Protein AF-A0A173SEM3-F1 (afdb_monomer)

Radius of gyration: 19.11 Å; Cα contacts (8 Å, |Δi|>4): 896; chains: 1; bounding box: 55×46×52 Å

Secondary structure (DSSP, 8-state):
---EEEEEE-TTS-EEEEEEE---SSS--GGGEETTEE-SEEEEESSPEEEETTEEEE-TTSPBPBS--HHHHHHHHHHT-TTEEE-BHHHHHHHHHHHHHHT-------BTTEETTEEEEE--BSTTSS-B-TT-S-GGGBTTSSTTS-B-SSSSSEEE-BSEEEETTEEEE-STTGGGTS--STT-TT-EE-EETTEEEEEEEETTTTEEEEEES-----EEEEEGGG-EE-HHHHHHHHHHHHHTTSS-TTTTT---EEEEESSSSEEEEEES--TT-SSS--TT-EEEEE-TT----TTEE--EEEEE---SS--PPPPEE--------

Foldseek 3Di:
DDWAFFWDAFPVRDTATWTKDAADPVDGQLQQDAPPFGFRIKIWGLWQFADDPLATGNDFQHQHDALAFLVSQQVSQPNRDPQKGFAALSNLLVLCVLLVVLVLFAFAQQALQAGLVDRVWGAPHDPSPSAHTILRTQLSQFSNSHSSGRGNLAASFWAFHAFWKQQLQFTWGQGRNNRSHDDRDPPDPRIDFDDDPNFTWGWDDDVVVQAIETDTHDDQHFKHKDQLLRYHYPPSCCVRCVVVCCSSLVAPPPSNPGQAMEIDHNNDSMFTWIARHYNHHNRHHGSSYIHRDDDSRRRRDPRYGGIMMGTHTDDPDDDDDDTDRDDDDDDDD

InterPro domains:
  IPR005532 Sulfatase-modifying factor enzyme-like domain [PF03781] (60-162)
  IPR016187 C-type lectin fold [SSF56436] (53-309)
  IPR042095 Sulfatase-modifying factor enzyme superfamily [G3DSA:3.90.1580.10] (11-310)

pLDDT: mean 91.92, std 14.03, range [33.19, 98.88]

Nearest PDB structures (foldseek):
  5vf4-assembly3_C  TM=8.940E-01  e=2.268E-31  Thermus aquaticus Y51MC23
  5vf4-assembly4_D  TM=9.000E-01  e=5.208E-31  Thermus aquaticus Y51MC23
  1yu3-assembly1_A  TM=4.787E-01  e=2.387E-03  Bordetella phage BIP-1
  5egw-assembly1_A  TM=1.888E-01  e=7.212E+00  Ambrosia artemisiifolia

Mean predicted aligned error: 5.42 Å

Sequence (333 aa):
MKHENVIVGDRYGNENYMVKFTPNKENPEPMFKIGDKIAKAVYISKYLNADKNGVPCSLPGCDPMRCISFENAEKKCREKGEGWHLLTNAEWMYLYNESVKNGTIPHGNTNYGYYEKNTNESGINVNGSGATLTGTGPATWYHDHTLDGVADLCGNVWEMVTGLRLQNGEIQYIENNDAAVCDAGEDSLKWETITADGKKICFSVNNEKNKITIRKGTKHTGWNGIAYKDLKIKKSVMAAAGEKLREIGIIPDDYKNEDAYIWIDTELTEAIPCRGSCFTLASFGGVASLRLNYTRTSSNSNVVGFRSAYVELETGNGKTVKAAEADGKEMTE

Structure (mmCIF, N/CA/C/O backbone):
data_AF-A0A173SEM3-F1
#
_entry.id   AF-A0A173SEM3-F1
#
loop_
_atom_site.group_PDB
_atom_site.id
_atom_site.type_symbol
_atom_site.label_atom_id
_atom_site.label_alt_id
_atom_site.label_comp_id
_atom_site.label_asym_id
_atom_site.label_entity_id
_atom_site.label_seq_id
_atom_site.pdbx_PDB_ins_code
_atom_site.Cartn_x
_atom_site.Cartn_y
_atom_site.Cartn_z
_atom_site.occupancy
_atom_site.B_iso_or_equiv
_atom_site.auth_seq_id
_atom_site.auth_comp_id
_atom_site.auth_asym_id
_atom_site.auth_atom_id
_atom_site.pdbx_PDB_model_num
ATOM 1 N N . MET A 1 1 ? 11.832 -15.966 0.840 1.00 50.41 1 MET A N 1
ATOM 2 C CA . MET A 1 1 ? 11.278 -16.968 -0.112 1.00 50.41 1 MET A CA 1
ATOM 3 C C . MET A 1 1 ? 12.001 -16.780 -1.449 1.00 50.41 1 MET A C 1
ATOM 5 O O . MET A 1 1 ? 12.688 -15.777 -1.569 1.00 50.41 1 MET A O 1
ATOM 9 N N . LYS A 1 2 ? 11.931 -17.694 -2.429 1.00 62.06 2 LYS A N 1
ATOM 10 C CA . LYS A 1 2 ? 12.440 -17.387 -3.784 1.00 62.06 2 LYS A CA 1
ATOM 11 C C . LYS A 1 2 ? 11.334 -16.632 -4.518 1.00 62.06 2 LYS A C 1
ATOM 13 O O . LYS A 1 2 ? 10.330 -17.244 -4.868 1.00 62.06 2 LYS A O 1
ATOM 18 N N . HIS A 1 3 ? 11.477 -15.321 -4.658 1.00 81.25 3 HIS A N 1
ATOM 19 C CA . HIS A 1 3 ? 10.726 -14.572 -5.659 1.00 81.25 3 HIS A CA 1
ATOM 20 C C . HIS A 1 3 ? 11.533 -14.539 -6.962 1.00 81.25 3 HIS A C 1
ATOM 22 O O . HIS A 1 3 ? 12.731 -14.831 -6.970 1.00 81.25 3 HIS A O 1
ATOM 28 N N . GLU A 1 4 ? 10.853 -14.296 -8.077 1.00 93.25 4 GLU A N 1
ATOM 29 C CA . GLU A 1 4 ? 11.449 -14.312 -9.416 1.00 93.25 4 GLU A CA 1
ATOM 30 C C . GLU A 1 4 ? 11.103 -13.006 -10.135 1.00 93.25 4 GLU A C 1
ATOM 32 O O . GLU A 1 4 ? 9.926 -12.649 -10.236 1.00 93.25 4 GLU A O 1
ATOM 37 N N . ASN A 1 5 ? 12.106 -12.307 -10.671 1.00 97.06 5 ASN A N 1
ATOM 38 C CA . ASN A 1 5 ? 11.864 -11.195 -11.589 1.00 97.06 5 ASN A CA 1
ATOM 39 C C . ASN A 1 5 ? 11.389 -11.742 -12.935 1.00 97.06 5 ASN A C 1
ATOM 41 O O . ASN A 1 5 ? 12.064 -12.565 -13.551 1.00 97.06 5 ASN A O 1
ATOM 45 N N . VAL A 1 6 ? 10.253 -11.253 -13.419 1.00 98.00 6 VAL A N 1
ATOM 46 C CA . VAL A 1 6 ? 9.667 -11.668 -14.697 1.00 98.00 6 VAL A CA 1
ATOM 47 C C . VAL A 1 6 ? 9.119 -10.465 -15.453 1.00 98.00 6 VAL A C 1
ATOM 49 O O . VAL A 1 6 ? 8.792 -9.437 -14.857 1.00 98.00 6 VAL A O 1
ATOM 52 N N . ILE A 1 7 ? 8.976 -10.608 -16.771 1.00 98.06 7 ILE A N 1
ATOM 53 C CA . ILE A 1 7 ? 8.280 -9.625 -17.600 1.00 98.06 7 ILE A CA 1
ATOM 54 C C . ILE A 1 7 ? 6.902 -10.177 -17.962 1.00 98.06 7 ILE A C 1
ATOM 56 O O . ILE A 1 7 ? 6.776 -11.262 -18.535 1.00 98.06 7 ILE A O 1
ATOM 60 N N . VAL A 1 8 ? 5.857 -9.420 -17.624 1.00 97.81 8 VAL A N 1
ATOM 61 C CA . VAL A 1 8 ? 4.465 -9.761 -17.946 1.00 97.81 8 VAL A CA 1
ATOM 62 C C . VAL A 1 8 ? 3.906 -8.729 -18.923 1.00 97.81 8 VAL A C 1
ATOM 64 O O . VAL A 1 8 ? 3.894 -7.530 -18.639 1.00 97.81 8 VAL A O 1
ATOM 67 N N . GLY A 1 9 ? 3.449 -9.196 -20.085 1.00 97.44 9 GLY A N 1
ATOM 68 C CA . GLY A 1 9 ? 2.760 -8.361 -21.067 1.00 97.44 9 GLY A CA 1
ATOM 69 C C . GLY A 1 9 ? 1.320 -8.070 -20.644 1.00 97.44 9 GLY A C 1
ATOM 70 O O . GLY A 1 9 ? 0.610 -8.974 -20.203 1.00 97.44 9 GLY A O 1
ATOM 71 N N . ASP A 1 10 ? 0.879 -6.823 -20.789 1.00 97.56 10 ASP A N 1
ATOM 72 C CA . ASP A 1 10 ? -0.540 -6.474 -20.682 1.00 97.56 10 ASP A CA 1
ATOM 73 C C . ASP A 1 10 ? -1.285 -6.676 -22.018 1.00 97.56 10 ASP A C 1
ATOM 75 O O . ASP A 1 10 ? -0.693 -6.979 -23.057 1.00 97.56 10 ASP A O 1
ATOM 79 N N . ARG A 1 11 ? -2.611 -6.493 -22.017 1.00 97.38 11 ARG A N 1
ATOM 80 C CA . ARG A 1 11 ? -3.453 -6.633 -23.221 1.00 97.38 11 ARG A CA 1
ATOM 81 C C . ARG A 1 11 ? -3.101 -5.660 -24.352 1.00 97.38 11 ARG A C 1
ATOM 83 O O . ARG A 1 11 ? -3.576 -5.850 -25.470 1.00 97.38 11 ARG A O 1
ATOM 90 N N . TYR A 1 12 ? -2.377 -4.584 -24.046 1.00 96.69 12 TYR A N 1
ATOM 91 C CA . TYR A 1 12 ? -1.949 -3.562 -24.998 1.00 96.69 12 TYR A CA 1
ATOM 92 C C . TYR A 1 12 ? -0.553 -3.869 -25.560 1.00 96.69 12 TYR A C 1
ATOM 94 O O . TYR A 1 12 ? -0.070 -3.138 -26.421 1.00 96.69 12 TYR A O 1
ATOM 102 N N . GLY A 1 13 ? 0.083 -4.953 -25.101 1.00 96.00 13 GLY A N 1
ATOM 103 C CA . GLY A 1 13 ? 1.431 -5.345 -25.490 1.00 96.00 13 GLY A CA 1
ATOM 104 C C . GLY A 1 13 ? 2.530 -4.590 -24.743 1.00 96.00 13 GLY A C 1
ATOM 105 O O . GLY A 1 13 ? 3.685 -4.660 -25.160 1.00 96.00 13 GLY A O 1
ATOM 106 N N . ASN A 1 14 ? 2.218 -3.866 -23.659 1.00 97.94 14 ASN A N 1
ATOM 107 C CA . ASN A 1 14 ? 3.257 -3.249 -22.841 1.00 97.94 14 ASN A CA 1
ATOM 108 C C . ASN A 1 14 ? 3.862 -4.263 -21.873 1.00 97.94 14 ASN A C 1
ATOM 110 O O . ASN A 1 14 ? 3.159 -5.009 -21.190 1.00 97.94 14 ASN A O 1
ATOM 114 N N . GLU A 1 15 ? 5.181 -4.222 -21.767 1.00 97.75 15 GLU A N 1
ATOM 115 C CA . GLU A 1 15 ? 5.947 -4.975 -20.784 1.00 97.75 15 GLU A CA 1
ATOM 116 C C . GLU A 1 15 ? 5.842 -4.352 -19.392 1.00 97.75 15 GLU A C 1
ATOM 118 O O . GLU A 1 15 ? 5.848 -3.129 -19.228 1.00 97.75 15 GLU A O 1
ATOM 123 N N . ASN A 1 16 ? 5.786 -5.217 -18.383 1.00 98.62 16 ASN A N 1
ATOM 124 C CA . ASN A 1 16 ? 5.806 -4.843 -16.979 1.00 98.62 16 ASN A CA 1
ATOM 125 C C . ASN A 1 16 ? 6.839 -5.690 -16.246 1.00 98.62 16 ASN A C 1
ATOM 127 O O . ASN A 1 16 ? 6.764 -6.918 -16.288 1.00 98.62 16 ASN A O 1
ATOM 131 N N . TYR A 1 17 ? 7.760 -5.034 -15.546 1.00 98.75 17 TYR A N 1
ATOM 132 C CA . TYR A 1 17 ? 8.728 -5.690 -14.674 1.00 98.75 17 TYR A CA 1
ATOM 133 C C . TYR A 1 17 ? 8.047 -6.045 -13.352 1.00 98.75 17 TYR A C 1
ATOM 135 O O . TYR A 1 17 ? 7.662 -5.158 -12.584 1.00 98.75 17 TYR A O 1
ATOM 143 N N . MET A 1 18 ? 7.880 -7.336 -13.089 1.00 98.75 18 MET A N 1
ATOM 144 C CA . MET A 1 18 ? 7.132 -7.849 -11.944 1.00 98.75 18 MET A CA 1
ATOM 145 C C . MET A 1 18 ? 8.017 -8.745 -11.082 1.00 98.75 18 MET A C 1
ATOM 147 O O . MET A 1 18 ? 8.898 -9.435 -11.592 1.00 98.75 18 MET A O 1
ATOM 151 N N . VAL A 1 19 ? 7.726 -8.779 -9.787 1.00 98.69 19 VAL A N 1
ATOM 152 C CA . VAL A 1 19 ? 8.252 -9.770 -8.849 1.00 98.69 19 VAL A CA 1
ATOM 153 C C . VAL A 1 19 ? 7.164 -10.814 -8.626 1.00 98.69 19 VAL A C 1
ATOM 155 O O . VAL A 1 19 ? 6.058 -10.487 -8.191 1.00 98.69 19 VAL A O 1
ATOM 158 N N . LYS A 1 20 ? 7.453 -12.065 -8.979 1.00 98.25 20 LYS A N 1
ATOM 159 C CA . LYS A 1 20 ? 6.537 -13.200 -8.852 1.00 98.25 20 LYS A CA 1
ATOM 160 C C . LYS A 1 20 ? 6.731 -13.889 -7.507 1.00 98.25 20 LYS A C 1
ATOM 162 O O . LYS A 1 20 ? 7.834 -14.316 -7.172 1.00 98.25 20 LYS A O 1
ATOM 167 N N . PHE A 1 21 ? 5.627 -14.085 -6.801 1.00 97.56 21 PHE A N 1
ATOM 168 C CA . PHE A 1 21 ? 5.540 -14.806 -5.541 1.00 97.56 21 PHE A CA 1
ATOM 169 C C . PHE A 1 21 ? 4.685 -16.061 -5.722 1.00 97.56 21 PHE A C 1
ATOM 171 O O . PHE A 1 21 ? 3.638 -16.026 -6.372 1.00 97.56 21 PHE A O 1
ATOM 178 N N . THR A 1 22 ? 5.118 -17.177 -5.136 1.00 95.06 22 THR A N 1
ATOM 179 C CA . THR A 1 22 ? 4.400 -18.460 -5.179 1.00 95.06 22 THR A CA 1
ATOM 180 C C . THR A 1 22 ? 3.984 -18.892 -3.774 1.00 95.06 22 THR A C 1
ATOM 182 O O . THR A 1 22 ? 4.810 -18.798 -2.860 1.00 95.06 22 THR A O 1
ATOM 185 N N . PRO A 1 23 ? 2.760 -19.411 -3.580 1.00 93.56 23 PRO A N 1
ATOM 186 C CA . PRO A 1 23 ? 2.266 -19.780 -2.260 1.00 93.56 23 PRO A CA 1
ATOM 187 C C . PRO A 1 23 ? 3.026 -20.972 -1.671 1.00 93.56 23 PRO A C 1
ATOM 189 O O . PRO A 1 23 ? 3.412 -21.910 -2.375 1.00 93.56 23 PRO A O 1
ATOM 192 N N . ASN A 1 24 ? 3.136 -20.996 -0.342 1.00 89.25 24 ASN A N 1
ATOM 193 C CA . ASN A 1 24 ? 3.340 -22.252 0.372 1.00 89.25 24 ASN A CA 1
ATOM 194 C C . ASN A 1 24 ? 2.037 -23.070 0.303 1.00 89.25 24 ASN A C 1
ATOM 196 O O . ASN A 1 24 ? 0.978 -22.579 0.689 1.00 89.25 24 ASN A O 1
ATOM 200 N N . LYS A 1 25 ? 2.116 -24.314 -0.186 1.00 82.69 25 LYS A N 1
ATOM 201 C CA . LYS A 1 25 ? 0.948 -25.188 -0.380 1.00 82.69 25 LYS A CA 1
ATOM 202 C C . LYS A 1 25 ? 0.257 -25.604 0.922 1.00 82.69 25 LYS A C 1
ATOM 204 O O . LYS A 1 25 ? -0.932 -25.892 0.886 1.00 82.69 25 LYS A O 1
ATOM 209 N N . GLU A 1 26 ? 0.978 -25.666 2.039 1.00 88.12 26 GLU A N 1
ATOM 210 C CA . GLU A 1 26 ? 0.426 -26.135 3.320 1.00 88.12 26 GLU A CA 1
ATOM 211 C C . GLU A 1 26 ? -0.241 -25.010 4.112 1.00 88.12 26 GLU A C 1
ATOM 213 O O . GLU A 1 26 ? -1.272 -25.219 4.745 1.00 88.12 26 GLU A O 1
ATOM 218 N N . ASN A 1 27 ? 0.339 -23.811 4.063 1.00 90.50 27 ASN A N 1
ATOM 219 C CA . ASN A 1 27 ? -0.178 -22.637 4.755 1.00 90.50 27 ASN A CA 1
ATOM 220 C C . ASN A 1 27 ? 0.001 -21.389 3.876 1.00 90.50 27 ASN A C 1
ATOM 222 O O . ASN A 1 27 ? 1.007 -20.687 4.009 1.00 90.50 27 ASN A O 1
ATOM 226 N N . PRO A 1 28 ? -0.922 -21.139 2.932 1.00 92.94 28 PRO A N 1
ATOM 227 C CA . PRO A 1 28 ? -0.833 -19.979 2.059 1.00 92.94 28 PRO A CA 1
ATOM 228 C C . PRO A 1 28 ? -1.093 -18.688 2.844 1.00 92.94 28 PRO A C 1
ATOM 230 O O . PRO A 1 28 ? -2.038 -18.600 3.633 1.00 92.94 28 PRO A O 1
ATOM 233 N N . GLU A 1 29 ? -0.270 -17.673 2.591 1.00 95.62 29 GLU A N 1
ATOM 234 C CA . GLU A 1 29 ? -0.457 -16.321 3.129 1.00 95.62 29 GLU A CA 1
ATOM 235 C C . GLU A 1 29 ? -1.732 -15.666 2.559 1.00 95.62 29 GLU A C 1
ATOM 237 O O . GLU A 1 29 ? -2.153 -16.023 1.452 1.00 95.62 29 GLU A O 1
ATOM 242 N N . PRO A 1 30 ? -2.346 -14.688 3.258 1.00 96.44 30 PRO A N 1
ATOM 243 C CA . PRO A 1 30 ? -3.592 -14.048 2.825 1.00 96.44 30 PRO A CA 1
ATOM 244 C C . PRO A 1 30 ? -3.573 -13.502 1.392 1.00 96.44 30 PRO A C 1
ATOM 246 O O . PRO A 1 30 ? -4.570 -13.645 0.692 1.00 96.44 30 PRO A O 1
ATOM 249 N N . MET A 1 31 ? -2.440 -12.967 0.913 1.00 97.06 31 MET A N 1
ATOM 250 C CA . MET A 1 31 ? -2.309 -12.475 -0.469 1.00 97.06 31 MET A CA 1
ATOM 251 C C . MET A 1 31 ? -2.587 -13.550 -1.540 1.00 97.06 31 MET A C 1
ATOM 253 O O . MET A 1 31 ? -2.922 -13.226 -2.673 1.00 97.06 31 MET A O 1
ATOM 257 N N . PHE A 1 32 ? -2.446 -14.837 -1.212 1.00 97.56 32 PHE A N 1
ATOM 258 C CA . PHE A 1 32 ? -2.692 -15.928 -2.158 1.00 97.56 32 PHE A CA 1
ATOM 259 C C . PHE A 1 32 ? -4.116 -16.479 -2.083 1.00 97.56 32 PHE A C 1
ATOM 261 O O . PHE A 1 32 ? -4.480 -17.298 -2.922 1.00 97.56 32 PHE A O 1
ATOM 268 N N . LYS A 1 33 ? -4.918 -16.084 -1.092 1.00 96.69 33 LYS A N 1
ATOM 269 C CA . LYS A 1 33 ? -6.289 -16.574 -0.903 1.00 96.69 33 LYS A CA 1
ATOM 270 C C . LYS A 1 33 ? -7.265 -15.637 -1.611 1.00 96.69 33 LYS A C 1
ATOM 272 O O . LYS A 1 33 ? -7.287 -14.445 -1.317 1.00 96.69 33 LYS A O 1
ATOM 277 N N . ILE A 1 34 ? -8.044 -16.174 -2.547 1.00 95.50 34 ILE A N 1
ATOM 278 C CA . ILE A 1 34 ? -9.023 -15.432 -3.350 1.00 95.50 34 ILE A CA 1
ATOM 279 C C . ILE A 1 34 ? -10.331 -16.223 -3.376 1.00 95.50 34 ILE A C 1
ATOM 281 O O . ILE A 1 34 ? -10.466 -17.216 -4.097 1.00 95.50 34 ILE A O 1
ATOM 285 N N . GLY A 1 35 ? -11.298 -15.783 -2.579 1.00 90.94 35 GLY A N 1
ATOM 286 C CA . GLY A 1 35 ? -12.492 -16.533 -2.227 1.00 90.94 35 GLY A CA 1
ATOM 287 C C . GLY A 1 35 ? -12.100 -17.912 -1.705 1.00 90.94 35 GLY A C 1
ATOM 288 O O . GLY A 1 35 ? -11.236 -18.050 -0.842 1.00 90.94 35 GLY A O 1
ATOM 289 N N . ASP A 1 36 ? -12.669 -18.947 -2.316 1.00 90.50 36 ASP A N 1
ATOM 290 C CA . ASP A 1 36 ? -12.382 -20.344 -1.973 1.00 90.50 36 ASP A CA 1
ATOM 291 C C . ASP A 1 36 ? -11.158 -20.924 -2.712 1.00 90.50 36 ASP A C 1
ATOM 293 O O . ASP A 1 36 ? -10.918 -22.132 -2.676 1.00 90.50 36 ASP A O 1
ATOM 297 N N . LYS A 1 37 ? -10.398 -20.096 -3.442 1.00 92.31 37 LYS A N 1
ATOM 298 C CA . LYS A 1 37 ? -9.263 -20.529 -4.271 1.00 92.31 37 LYS A CA 1
ATOM 299 C C . LYS A 1 37 ? -7.935 -20.034 -3.716 1.00 92.31 37 LYS A C 1
ATOM 301 O O . LYS A 1 37 ? -7.850 -18.973 -3.103 1.00 92.31 37 LYS A O 1
ATOM 306 N N . ILE A 1 38 ? -6.877 -20.780 -4.025 1.00 94.62 38 ILE A N 1
ATOM 307 C CA . ILE A 1 38 ? -5.495 -20.335 -3.848 1.00 94.62 38 ILE A CA 1
ATOM 308 C C . ILE A 1 38 ? -4.936 -19.939 -5.214 1.00 94.62 38 ILE A C 1
ATOM 310 O O . ILE A 1 38 ? -5.000 -20.714 -6.169 1.00 94.62 38 ILE A O 1
ATOM 314 N N . ALA A 1 39 ? -4.406 -18.724 -5.317 1.00 95.2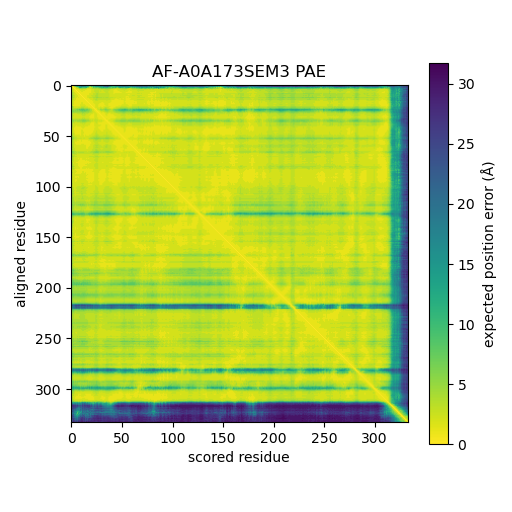5 39 ALA A N 1
ATOM 315 C CA . ALA A 1 39 ? -3.686 -18.260 -6.490 1.00 95.25 39 ALA A CA 1
ATOM 316 C C . ALA A 1 39 ? -2.438 -19.117 -6.714 1.00 95.25 39 ALA A C 1
ATOM 318 O O . ALA A 1 39 ? -1.687 -19.392 -5.780 1.00 95.25 39 ALA A O 1
ATOM 319 N N . LYS A 1 40 ? -2.170 -19.492 -7.964 1.00 95.19 40 LYS A N 1
ATOM 320 C CA . LYS A 1 40 ? -0.946 -20.207 -8.338 1.00 95.19 40 LYS A CA 1
ATOM 321 C C . LYS A 1 40 ? 0.288 -19.328 -8.139 1.00 95.19 40 LYS A C 1
ATOM 323 O O . LYS A 1 40 ? 1.335 -19.817 -7.715 1.00 95.19 40 LYS A O 1
ATOM 328 N N . ALA A 1 41 ? 0.156 -18.045 -8.456 1.00 96.62 41 ALA A N 1
ATOM 329 C CA . ALA A 1 41 ? 1.161 -17.030 -8.208 1.00 96.62 41 ALA A CA 1
ATOM 330 C C . ALA A 1 41 ? 0.512 -15.642 -8.165 1.00 96.62 41 ALA A C 1
ATOM 332 O O . ALA A 1 41 ? -0.518 -15.398 -8.798 1.00 96.62 41 ALA A O 1
ATOM 333 N N . VAL A 1 42 ? 1.154 -14.732 -7.443 1.00 98.25 42 VAL A N 1
ATOM 334 C CA . VAL A 1 42 ? 0.839 -13.302 -7.448 1.00 98.25 42 VAL A CA 1
ATOM 335 C C . VAL A 1 42 ? 2.081 -12.557 -7.908 1.00 98.25 42 VAL A C 1
ATOM 337 O O . VAL A 1 42 ? 3.201 -12.898 -7.536 1.00 98.25 42 VAL A O 1
ATOM 340 N N . TYR A 1 43 ? 1.878 -11.553 -8.743 1.00 98.75 43 TYR A N 1
ATOM 341 C CA . TYR A 1 43 ? 2.922 -10.790 -9.399 1.00 98.75 43 TYR A CA 1
ATOM 342 C C . TYR A 1 43 ? 2.737 -9.338 -8.994 1.00 98.75 43 TYR A C 1
ATOM 344 O O . TYR A 1 43 ? 1.729 -8.726 -9.339 1.00 98.75 43 TYR A O 1
ATOM 352 N N . ILE A 1 44 ? 3.703 -8.771 -8.285 1.00 98.88 44 ILE A N 1
ATOM 353 C CA . ILE A 1 44 ? 3.646 -7.375 -7.850 1.00 98.88 44 ILE A CA 1
ATOM 354 C C . ILE A 1 44 ? 4.575 -6.556 -8.737 1.00 98.88 44 ILE A C 1
ATOM 356 O O . ILE A 1 44 ? 5.701 -6.974 -9.005 1.00 98.88 44 ILE A O 1
ATOM 360 N N . SER A 1 45 ? 4.114 -5.394 -9.208 1.00 98.88 45 SER A N 1
ATOM 361 C CA . SER A 1 45 ? 4.980 -4.459 -9.931 1.00 98.88 45 SER A CA 1
ATOM 362 C C . SER A 1 45 ? 6.239 -4.179 -9.118 1.00 98.88 45 SER A C 1
ATOM 364 O O . SER A 1 45 ? 6.170 -3.678 -7.991 1.00 98.88 45 SER A O 1
ATOM 366 N N . LYS A 1 46 ? 7.393 -4.496 -9.708 1.00 98.81 46 LYS A N 1
ATOM 367 C CA . LYS A 1 46 ? 8.696 -4.281 -9.080 1.00 98.81 46 LYS A CA 1
ATOM 368 C C . LYS A 1 46 ? 8.927 -2.809 -8.755 1.00 98.81 46 LYS A C 1
ATOM 370 O O . LYS A 1 46 ? 9.485 -2.483 -7.714 1.00 98.81 46 LYS A O 1
ATOM 375 N N . TYR A 1 47 ? 8.454 -1.937 -9.635 1.00 98.88 47 TYR A N 1
ATOM 376 C CA . TYR A 1 47 ? 8.598 -0.497 -9.551 1.00 98.88 47 TYR A CA 1
ATOM 377 C C . TYR A 1 47 ? 7.224 0.160 -9.396 1.00 98.88 47 TYR A C 1
ATOM 379 O O . TYR A 1 47 ? 6.212 -0.380 -9.857 1.00 98.88 47 TYR A O 1
ATOM 387 N N . LEU A 1 48 ? 7.183 1.358 -8.804 1.00 98.75 48 LEU A N 1
ATOM 388 C CA . LEU A 1 48 ? 6.024 2.245 -8.946 1.00 98.75 48 LEU A CA 1
ATOM 389 C C . LEU A 1 48 ? 5.660 2.356 -10.433 1.00 98.75 48 LEU A C 1
ATOM 391 O O . LEU A 1 48 ? 6.535 2.354 -11.301 1.00 98.75 48 LEU A O 1
ATOM 395 N N . ASN A 1 49 ? 4.369 2.385 -10.755 1.00 98.75 49 ASN A N 1
ATOM 396 C CA . ASN A 1 49 ? 3.980 2.410 -12.160 1.00 98.75 49 ASN A CA 1
ATOM 397 C C . ASN A 1 49 ? 4.223 3.795 -12.762 1.00 98.75 49 ASN A C 1
ATOM 399 O O . ASN A 1 49 ? 3.916 4.808 -12.144 1.00 98.75 49 ASN A O 1
ATOM 403 N N . ALA A 1 50 ? 4.756 3.820 -13.977 1.00 98.38 50 ALA A N 1
ATOM 404 C CA . ALA A 1 50 ? 4.921 5.007 -14.801 1.00 98.38 50 ALA A CA 1
ATOM 405 C C . ALA A 1 50 ? 3.854 5.037 -15.899 1.00 98.38 50 ALA A C 1
ATOM 407 O O . ALA A 1 50 ? 3.300 3.999 -16.272 1.00 98.38 50 ALA A O 1
ATOM 408 N N . ASP A 1 51 ? 3.571 6.225 -16.428 1.00 97.38 51 ASP A N 1
ATOM 409 C CA . ASP A 1 51 ? 2.634 6.364 -17.538 1.00 97.38 51 ASP A CA 1
ATOM 410 C C . ASP A 1 51 ? 3.302 5.995 -18.869 1.00 97.38 51 ASP A C 1
ATOM 412 O O . ASP A 1 51 ? 4.262 6.635 -19.300 1.00 97.38 51 ASP A O 1
ATOM 416 N N . LYS A 1 52 ? 2.772 4.973 -19.547 1.00 96.88 52 LYS A N 1
ATOM 417 C CA . LYS A 1 52 ? 3.144 4.609 -20.916 1.00 96.88 52 LYS A CA 1
ATOM 418 C C . LYS A 1 52 ? 1.919 4.768 -21.808 1.00 96.88 52 LYS A C 1
ATOM 420 O O . LYS A 1 52 ? 1.107 3.856 -21.941 1.00 96.88 52 LYS A O 1
ATOM 425 N N . ASN A 1 53 ? 1.781 5.948 -22.416 1.00 93.69 53 ASN A N 1
ATOM 426 C CA . ASN A 1 53 ? 0.661 6.310 -23.296 1.00 93.69 53 ASN A CA 1
ATOM 427 C C . ASN A 1 53 ? -0.725 6.123 -22.645 1.00 93.69 53 ASN A C 1
ATOM 429 O O . ASN A 1 53 ? -1.653 5.608 -23.268 1.00 93.69 53 ASN A O 1
ATOM 433 N N . GLY A 1 54 ? -0.874 6.518 -21.381 1.00 94.94 54 GLY A N 1
ATOM 434 C CA . GLY A 1 54 ? -2.110 6.372 -20.618 1.00 94.94 54 GLY A CA 1
ATOM 435 C C . GLY A 1 54 ? -2.258 5.034 -19.890 1.00 94.94 54 GLY A C 1
ATOM 436 O O . GLY A 1 54 ? -3.259 4.869 -19.183 1.00 94.94 54 GLY A O 1
ATOM 437 N N . VAL A 1 55 ? -1.319 4.093 -20.042 1.00 98.00 55 VAL A N 1
ATOM 438 C CA . VAL A 1 55 ? -1.341 2.774 -19.391 1.00 98.00 55 VAL A CA 1
ATOM 439 C C . VAL A 1 55 ? -0.284 2.715 -18.280 1.00 98.00 55 VAL A C 1
ATOM 441 O O . VAL A 1 55 ? 0.896 2.942 -18.559 1.00 98.00 55 VAL A O 1
ATOM 444 N N . PRO A 1 56 ? -0.658 2.377 -17.031 1.00 98.44 56 PRO A N 1
ATOM 445 C CA . PRO A 1 56 ? 0.299 2.277 -15.938 1.00 98.44 56 PRO A CA 1
ATOM 446 C C . PRO A 1 56 ? 1.173 1.034 -16.106 1.00 98.44 56 PRO A C 1
ATOM 448 O O . PRO A 1 56 ? 0.677 -0.095 -16.057 1.00 98.44 56 PRO A O 1
ATOM 451 N N . CYS A 1 57 ? 2.478 1.235 -16.280 1.00 98.75 57 CYS A N 1
ATOM 452 C CA . CYS A 1 57 ? 3.447 0.163 -16.495 1.00 98.75 57 CYS A CA 1
ATOM 453 C C . CYS A 1 57 ? 4.539 0.164 -15.423 1.00 98.75 57 CYS A C 1
ATOM 455 O O . CYS A 1 57 ? 5.063 1.216 -15.064 1.00 98.75 57 CYS A O 1
ATOM 457 N N . SER A 1 58 ? 4.912 -1.015 -14.925 1.00 98.75 58 SER A N 1
ATOM 458 C CA . SER A 1 58 ? 6.058 -1.165 -14.018 1.00 98.75 58 SER A CA 1
ATOM 459 C C . SER A 1 58 ? 7.349 -1.111 -14.824 1.00 98.75 58 SER A C 1
ATOM 461 O O . SER A 1 58 ? 7.695 -2.097 -15.474 1.00 98.75 58 SER A O 1
ATOM 463 N N . LEU A 1 59 ? 8.033 0.034 -14.818 1.00 98.56 59 LEU A N 1
ATOM 464 C CA . LEU A 1 59 ? 9.242 0.288 -15.605 1.00 98.56 59 LEU A CA 1
ATOM 465 C C . LEU A 1 59 ? 10.324 0.907 -14.709 1.00 98.56 59 LEU A C 1
ATOM 467 O O . LEU A 1 59 ? 9.985 1.760 -13.885 1.00 98.56 59 LEU A O 1
ATOM 471 N N . PRO A 1 60 ? 11.602 0.513 -14.851 1.00 98.06 60 PRO A N 1
ATOM 472 C CA . PRO A 1 60 ? 12.702 1.149 -14.133 1.00 98.06 60 PRO A CA 1
ATOM 473 C C . PRO A 1 60 ? 13.015 2.535 -14.707 1.00 98.06 60 PRO A C 1
ATOM 475 O O . PRO A 1 60 ? 12.826 2.787 -15.899 1.00 98.06 60 PRO A O 1
ATOM 478 N N . GLY A 1 61 ? 13.554 3.426 -13.876 1.00 98.19 61 GLY A N 1
ATOM 479 C CA . GLY A 1 61 ? 14.130 4.691 -14.331 1.00 98.19 61 GLY A CA 1
ATOM 480 C C . GLY A 1 61 ? 13.115 5.677 -14.917 1.00 98.19 61 GLY A C 1
ATOM 481 O O . GLY A 1 61 ? 13.494 6.524 -15.721 1.00 98.19 61 GLY A O 1
ATOM 482 N N . CYS A 1 62 ? 11.839 5.570 -14.547 1.00 98.06 62 CYS A N 1
ATOM 483 C CA . CYS A 1 62 ? 10.762 6.407 -15.074 1.00 98.06 62 CYS A CA 1
ATOM 484 C C . CYS A 1 62 ? 10.197 7.339 -13.991 1.00 98.06 62 CYS A C 1
ATOM 486 O O . CYS A 1 62 ? 10.364 7.086 -12.802 1.00 98.06 62 CYS A O 1
ATOM 488 N N . ASP A 1 63 ? 9.524 8.424 -14.383 1.00 97.75 63 ASP A N 1
ATOM 489 C CA . ASP A 1 63 ? 8.760 9.249 -13.435 1.00 97.75 63 ASP A CA 1
ATOM 490 C C . ASP A 1 63 ? 7.549 8.440 -12.925 1.00 97.75 63 ASP A C 1
ATOM 492 O O . ASP A 1 63 ? 6.783 7.932 -13.756 1.00 97.75 63 ASP A O 1
ATOM 496 N N . PRO A 1 64 ? 7.355 8.272 -11.601 1.00 97.94 64 PRO A N 1
ATOM 497 C CA . PRO A 1 64 ? 6.168 7.606 -11.083 1.00 97.94 64 PRO A CA 1
ATOM 498 C C . PRO A 1 64 ? 4.890 8.349 -11.492 1.00 97.94 64 PRO A C 1
ATOM 500 O O . PRO A 1 64 ? 4.767 9.571 -11.352 1.00 97.94 64 PRO A O 1
ATOM 503 N N . MET A 1 65 ? 3.896 7.585 -11.943 1.00 97.50 65 MET A N 1
ATOM 504 C CA . MET A 1 65 ? 2.569 8.087 -12.272 1.00 97.50 65 MET A CA 1
ATOM 505 C C . MET A 1 65 ? 1.875 8.579 -10.998 1.00 97.50 65 MET A C 1
ATOM 507 O O . MET A 1 65 ? 1.696 7.842 -10.026 1.00 97.50 65 MET A O 1
ATOM 511 N N . ARG A 1 66 ? 1.487 9.853 -11.014 1.00 95.00 66 ARG A N 1
ATOM 512 C CA . ARG A 1 66 ? 0.901 10.597 -9.892 1.00 95.00 66 ARG A CA 1
ATOM 513 C C . ARG A 1 66 ? -0.273 11.435 -10.385 1.00 95.00 66 ARG A C 1
ATOM 515 O O . ARG A 1 66 ? -0.579 11.426 -11.576 1.00 95.00 66 ARG A O 1
ATOM 522 N N . CYS A 1 67 ? -0.901 12.191 -9.486 1.00 93.69 67 CYS A N 1
ATOM 523 C CA . CYS A 1 67 ? -2.006 13.092 -9.825 1.00 93.69 67 CYS A CA 1
ATOM 524 C C . CYS A 1 67 ? -3.182 12.361 -10.504 1.00 93.69 67 CYS A C 1
ATOM 526 O O . CYS A 1 67 ? -3.722 12.790 -11.524 1.00 93.69 67 CYS A O 1
ATOM 528 N N . ILE A 1 68 ? -3.560 11.220 -9.933 1.00 95.69 68 ILE A N 1
ATOM 529 C CA . ILE A 1 68 ? -4.632 10.353 -10.414 1.00 95.69 68 ILE A CA 1
ATOM 530 C C . ILE A 1 68 ? -5.529 9.957 -9.242 1.00 95.69 68 ILE A C 1
ATOM 532 O O . ILE A 1 68 ? -5.049 9.775 -8.126 1.00 95.69 68 ILE A O 1
ATOM 536 N N . SER A 1 69 ? -6.837 9.862 -9.487 1.00 96.94 69 SER A N 1
ATOM 537 C CA . SER A 1 69 ? -7.784 9.378 -8.482 1.00 96.94 69 SER A CA 1
ATOM 538 C C . SER A 1 69 ? -7.660 7.872 -8.275 1.00 96.94 69 SER A C 1
ATOM 540 O O . SER A 1 69 ? -7.268 7.147 -9.190 1.00 96.94 69 SER A O 1
ATOM 542 N N . PHE A 1 70 ? -8.067 7.392 -7.100 1.00 97.38 70 PHE A N 1
ATOM 543 C CA . PHE A 1 70 ? -8.130 5.960 -6.807 1.00 97.38 70 PHE A CA 1
ATOM 544 C C . PHE A 1 70 ? -8.961 5.209 -7.850 1.00 97.38 70 PHE A C 1
ATOM 546 O O . PHE A 1 70 ? -8.512 4.204 -8.388 1.00 97.38 70 PHE A O 1
ATOM 553 N N . GLU A 1 71 ? -10.139 5.740 -8.189 1.00 95.50 71 GLU A N 1
ATOM 554 C CA . GLU A 1 71 ? -11.034 5.141 -9.186 1.00 95.50 71 GLU A CA 1
ATOM 555 C C . GLU A 1 71 ? -10.357 4.994 -10.555 1.00 95.50 71 GLU A C 1
ATOM 557 O O . GLU A 1 71 ? -10.423 3.939 -11.183 1.00 95.50 71 GLU A O 1
ATOM 562 N N . ASN A 1 72 ? -9.648 6.033 -11.007 1.00 97.12 72 ASN A N 1
ATOM 563 C CA . ASN A 1 72 ? -8.952 5.989 -12.288 1.00 97.12 72 ASN A CA 1
ATOM 564 C C . ASN A 1 72 ? -7.732 5.064 -12.246 1.00 97.12 72 ASN A C 1
ATOM 566 O O . ASN A 1 72 ? -7.467 4.388 -13.238 1.00 97.12 72 ASN A O 1
ATOM 570 N N . ALA A 1 73 ? -6.997 5.018 -11.132 1.00 97.94 73 ALA A N 1
ATOM 571 C CA . ALA A 1 73 ? -5.881 4.093 -10.956 1.00 97.94 73 ALA A CA 1
ATOM 572 C C . ALA A 1 73 ? -6.366 2.637 -10.981 1.00 97.94 73 ALA A C 1
ATOM 574 O O . ALA A 1 73 ? -5.849 1.834 -11.755 1.00 97.94 73 ALA A O 1
ATOM 575 N N . GLU A 1 74 ? -7.411 2.311 -10.214 1.00 97.75 74 GLU A N 1
ATOM 576 C CA . GLU A 1 74 ? -8.016 0.978 -10.192 1.00 97.75 74 GLU A CA 1
ATOM 577 C C . GLU A 1 74 ? -8.531 0.574 -11.578 1.00 97.75 74 GLU A C 1
ATOM 579 O O . GLU A 1 74 ? -8.180 -0.497 -12.081 1.00 97.75 74 GLU A O 1
ATOM 584 N N . LYS A 1 75 ? -9.299 1.454 -12.233 1.00 97.31 75 LYS A N 1
ATOM 585 C CA . LYS A 1 75 ? -9.820 1.230 -13.586 1.00 97.31 75 LYS A CA 1
ATOM 586 C C . LYS A 1 75 ? -8.697 0.959 -14.580 1.00 97.31 75 LYS A C 1
ATOM 588 O O . LYS A 1 75 ? -8.752 -0.042 -15.288 1.00 97.31 75 LYS A O 1
ATOM 593 N N . LYS A 1 76 ? -7.659 1.800 -14.604 1.00 98.25 76 LYS A N 1
ATOM 594 C CA . LYS A 1 76 ? -6.513 1.634 -15.508 1.00 98.25 76 LYS A CA 1
ATOM 595 C C . LYS A 1 76 ? -5.745 0.341 -15.248 1.00 98.25 76 LYS A C 1
ATOM 597 O O . LYS A 1 76 ? -5.325 -0.300 -16.204 1.00 98.25 76 LYS A O 1
ATOM 602 N N . CYS A 1 77 ? -5.572 -0.062 -13.988 1.00 98.56 77 CYS A N 1
ATOM 603 C CA . CYS A 1 77 ? -4.947 -1.342 -13.660 1.00 98.56 77 CYS A CA 1
ATOM 604 C C . CYS A 1 77 ? -5.778 -2.519 -14.182 1.00 98.56 77 CYS A C 1
ATOM 606 O O . CYS A 1 77 ? -5.229 -3.381 -14.860 1.00 98.56 77 CYS A O 1
ATOM 608 N N . ARG A 1 78 ? -7.095 -2.536 -13.938 1.00 98.19 78 ARG A N 1
ATOM 609 C CA . ARG A 1 78 ? -7.992 -3.598 -14.437 1.00 98.19 78 ARG A CA 1
ATOM 610 C C . ARG A 1 78 ? -8.082 -3.621 -15.961 1.00 98.19 78 ARG A C 1
ATOM 612 O O . ARG A 1 78 ? -8.184 -4.681 -16.573 1.00 98.19 78 ARG A O 1
ATOM 619 N N . GLU A 1 79 ? -8.001 -2.456 -16.596 1.00 97.81 79 GLU A N 1
ATOM 620 C CA . GLU A 1 79 ? -7.989 -2.336 -18.051 1.00 97.81 79 GLU A CA 1
ATOM 621 C C . GLU A 1 79 ? -6.784 -3.026 -18.692 1.00 97.81 79 GLU A C 1
ATOM 623 O O . GLU A 1 79 ? -6.899 -3.371 -19.858 1.00 97.81 79 GLU A O 1
ATOM 628 N N . LYS A 1 80 ? -5.693 -3.325 -17.969 1.00 98.12 80 LYS A N 1
ATOM 629 C CA . LYS A 1 80 ? -4.534 -4.084 -18.485 1.00 98.12 80 LYS A CA 1
ATOM 630 C C . LYS A 1 80 ? -4.861 -5.535 -18.853 1.00 98.12 80 LYS A C 1
ATOM 632 O O . LYS A 1 80 ? -4.131 -6.127 -19.645 1.00 98.12 80 LYS A O 1
ATOM 637 N N . GLY A 1 81 ? -5.958 -6.096 -18.349 1.00 97.19 81 GLY A N 1
ATOM 638 C CA . GLY A 1 81 ? -6.433 -7.439 -18.688 1.00 97.19 81 GLY A CA 1
ATOM 639 C C . GLY A 1 81 ? -6.960 -8.203 -17.478 1.00 97.19 81 GLY A C 1
ATOM 640 O O . GLY A 1 81 ? -6.804 -7.772 -16.339 1.00 97.19 81 GLY A O 1
ATOM 641 N N . GLU A 1 82 ? -7.575 -9.360 -17.726 1.00 95.94 82 GLU A N 1
ATOM 642 C CA . GLU A 1 82 ? -8.013 -10.261 -16.654 1.00 95.94 82 GLU A CA 1
ATOM 643 C C . GLU A 1 82 ? -6.837 -10.609 -15.729 1.00 95.94 82 GLU A C 1
ATOM 645 O O . GLU A 1 82 ? -5.723 -10.820 -16.201 1.00 95.94 82 GLU A O 1
ATOM 650 N N . GLY A 1 83 ? -7.077 -10.614 -14.417 1.00 96.75 83 GLY A N 1
ATOM 651 C CA . GLY A 1 83 ? -6.054 -10.837 -13.392 1.00 96.75 83 GLY A CA 1
ATOM 652 C C . GLY A 1 83 ? -5.280 -9.582 -12.975 1.00 96.75 83 GLY A C 1
ATOM 653 O O . GLY A 1 83 ? -4.754 -9.566 -11.864 1.00 96.75 83 GLY A O 1
ATOM 654 N N . TRP A 1 84 ? -5.236 -8.518 -13.787 1.00 98.62 84 TRP A N 1
ATOM 655 C CA . TRP A 1 84 ? -4.593 -7.256 -13.408 1.00 98.62 84 TRP A CA 1
ATOM 656 C C . TRP A 1 84 ? -5.467 -6.422 -12.469 1.00 98.62 84 TRP A C 1
ATOM 658 O O . TRP A 1 84 ? -6.676 -6.291 -12.663 1.00 98.62 84 TRP A O 1
ATOM 668 N N . HIS A 1 85 ? -4.841 -5.821 -11.462 1.00 98.81 85 HIS A N 1
ATOM 669 C CA . HIS A 1 85 ? -5.515 -5.030 -10.436 1.00 98.81 85 HIS A CA 1
ATOM 670 C C . HIS A 1 85 ? -4.568 -3.990 -9.826 1.00 98.81 85 HIS A C 1
ATOM 672 O O . HIS A 1 85 ? -3.356 -4.004 -10.049 1.00 98.81 85 HIS A O 1
ATOM 678 N N . LEU A 1 86 ? -5.135 -3.021 -9.110 1.00 98.81 86 LEU A N 1
ATOM 679 C CA . LEU A 1 86 ? -4.370 -2.144 -8.223 1.00 98.81 86 LEU A CA 1
ATOM 680 C C . LEU A 1 86 ? -3.822 -2.990 -7.069 1.00 98.81 86 LEU A C 1
ATOM 682 O O . LEU A 1 86 ? -4.572 -3.827 -6.575 1.00 98.81 86 LEU A O 1
ATOM 686 N N . LEU A 1 87 ? -2.576 -2.758 -6.633 1.00 98.88 87 LEU A N 1
ATOM 687 C CA . LEU A 1 87 ? -1.986 -3.472 -5.493 1.00 98.88 87 LEU A CA 1
ATOM 688 C C . LEU A 1 87 ? -2.977 -3.536 -4.325 1.00 98.88 87 LEU A C 1
ATOM 690 O O . LEU A 1 87 ? -3.555 -2.517 -3.929 1.00 98.88 87 LEU A O 1
ATOM 694 N N . THR A 1 88 ? -3.189 -4.721 -3.770 1.00 98.88 88 THR A N 1
ATOM 695 C CA . THR A 1 88 ? -4.101 -4.861 -2.638 1.00 98.88 88 THR A CA 1
ATOM 696 C C . THR A 1 88 ? -3.395 -4.589 -1.315 1.00 98.88 88 THR A C 1
ATOM 698 O O . THR A 1 88 ? -2.173 -4.665 -1.174 1.00 98.88 88 THR A O 1
ATOM 701 N N . ASN A 1 89 ? -4.182 -4.287 -0.290 1.00 98.81 89 ASN A N 1
ATOM 702 C CA . ASN A 1 89 ? -3.685 -4.150 1.066 1.00 98.81 89 ASN A CA 1
ATOM 703 C C . ASN A 1 89 ? -3.087 -5.469 1.585 1.00 98.81 89 ASN A C 1
ATOM 705 O O . ASN A 1 89 ? -2.096 -5.430 2.306 1.00 98.81 89 ASN A O 1
ATOM 709 N N . ALA A 1 90 ? -3.641 -6.625 1.203 1.00 98.62 90 ALA A N 1
ATOM 710 C CA . ALA A 1 90 ? -3.092 -7.927 1.583 1.00 98.62 90 ALA A CA 1
ATOM 711 C C . ALA A 1 90 ? -1.704 -8.167 0.967 1.00 98.62 90 ALA A C 1
ATOM 713 O O . ALA A 1 90 ? -0.802 -8.655 1.646 1.00 98.62 90 ALA A O 1
ATOM 714 N N . GLU A 1 91 ? -1.507 -7.767 -0.290 1.00 98.81 91 GLU A N 1
ATOM 715 C CA . GLU A 1 91 ? -0.215 -7.841 -0.982 1.00 98.81 91 GLU A CA 1
ATOM 716 C C . GLU A 1 91 ? 0.813 -6.881 -0.382 1.00 98.81 91 GLU A C 1
ATOM 718 O O . GLU A 1 91 ? 1.956 -7.273 -0.145 1.00 98.81 91 GLU A O 1
ATOM 723 N N . TRP A 1 92 ? 0.406 -5.650 -0.051 1.00 98.81 92 TRP A N 1
ATOM 724 C CA . TRP A 1 92 ? 1.265 -4.727 0.694 1.00 98.81 92 TRP A CA 1
ATOM 725 C C . TRP A 1 92 ? 1.711 -5.329 2.025 1.00 98.81 92 TRP A C 1
ATOM 727 O O . TRP A 1 92 ? 2.894 -5.296 2.366 1.00 98.81 92 TRP A O 1
ATOM 737 N N . MET A 1 93 ? 0.761 -5.869 2.794 1.00 98.38 93 MET A N 1
ATOM 738 C CA . MET A 1 93 ? 1.055 -6.431 4.107 1.00 98.38 93 MET A CA 1
ATOM 739 C C . MET A 1 93 ? 1.971 -7.644 4.013 1.00 98.38 93 MET A C 1
ATOM 741 O O . MET A 1 93 ? 2.836 -7.791 4.870 1.00 98.38 93 MET A O 1
ATOM 745 N N . TYR A 1 94 ? 1.866 -8.458 2.961 1.00 98.06 94 TYR A N 1
ATOM 746 C CA . TYR A 1 94 ? 2.839 -9.518 2.720 1.00 98.06 94 TYR A CA 1
ATOM 747 C C . TYR A 1 94 ? 4.263 -8.957 2.547 1.00 98.06 94 TYR A C 1
ATOM 749 O O . TYR A 1 94 ? 5.169 -9.384 3.262 1.00 98.06 94 TYR A O 1
ATOM 757 N N . LEU A 1 95 ? 4.460 -7.958 1.675 1.00 98.44 95 LEU A N 1
ATOM 758 C CA . LEU A 1 95 ? 5.780 -7.350 1.437 1.00 98.44 95 LEU A CA 1
ATOM 759 C C . LEU A 1 95 ? 6.358 -6.707 2.704 1.00 98.44 95 LEU A C 1
ATOM 761 O O . LEU A 1 95 ? 7.535 -6.889 3.026 1.00 98.44 95 LEU A O 1
ATOM 765 N N . TYR A 1 96 ? 5.525 -5.976 3.447 1.00 97.81 96 TYR A N 1
ATOM 766 C CA . TYR A 1 96 ? 5.919 -5.369 4.716 1.00 97.81 96 TYR A CA 1
ATOM 767 C C . TYR A 1 96 ? 6.302 -6.432 5.754 1.00 97.81 96 TYR A C 1
ATOM 769 O O . TYR A 1 96 ? 7.370 -6.339 6.356 1.00 97.81 96 TYR A O 1
ATOM 777 N N . ASN A 1 97 ? 5.485 -7.471 5.929 1.00 97.00 97 ASN A N 1
ATOM 778 C CA . ASN A 1 97 ? 5.746 -8.527 6.906 1.00 97.00 97 ASN A CA 1
ATOM 779 C C . ASN A 1 97 ? 6.983 -9.362 6.541 1.00 97.00 97 ASN A C 1
ATOM 781 O O . ASN A 1 97 ? 7.734 -9.752 7.436 1.00 97.00 97 ASN A O 1
ATOM 785 N N . GLU A 1 98 ? 7.244 -9.603 5.250 1.00 96.38 98 GLU A N 1
ATOM 786 C CA . GLU A 1 98 ? 8.492 -10.236 4.798 1.00 96.38 98 GLU A CA 1
ATOM 787 C C . GLU A 1 98 ? 9.706 -9.360 5.151 1.00 96.38 98 GLU A C 1
ATOM 789 O O . GLU A 1 98 ? 10.686 -9.867 5.703 1.00 96.38 98 GLU A O 1
ATOM 794 N N . SER A 1 99 ? 9.597 -8.041 4.953 1.00 97.62 99 SER A N 1
ATOM 795 C CA . SER A 1 99 ? 10.636 -7.076 5.341 1.00 97.62 99 SER A CA 1
ATOM 796 C C . SER A 1 99 ? 10.909 -7.092 6.852 1.00 97.62 99 SER A C 1
ATOM 798 O O . SER A 1 99 ? 12.061 -7.150 7.283 1.00 97.62 99 SER A O 1
ATOM 800 N N . VAL A 1 100 ? 9.852 -7.078 7.677 1.00 96.44 100 VAL A N 1
ATOM 801 C CA . VAL A 1 100 ? 9.949 -7.163 9.148 1.00 96.44 100 VAL A CA 1
ATOM 802 C C . VAL A 1 100 ? 10.651 -8.458 9.557 1.00 96.44 100 VAL A C 1
ATOM 804 O O . VAL A 1 100 ? 11.621 -8.430 10.313 1.00 96.44 100 VAL A O 1
ATOM 807 N N . LYS A 1 101 ? 10.183 -9.598 9.037 1.00 95.94 101 LYS A N 1
ATOM 808 C CA . LYS A 1 101 ? 10.685 -10.932 9.389 1.00 95.94 101 LYS A CA 1
ATOM 809 C C . LYS A 1 101 ? 12.168 -11.106 9.064 1.00 95.94 101 LYS A C 1
ATOM 811 O O . LYS A 1 101 ? 12.878 -11.762 9.824 1.00 95.94 101 LYS A O 1
ATOM 816 N N . ASN A 1 102 ? 12.618 -10.543 7.947 1.00 96.12 102 ASN A N 1
ATOM 817 C CA . ASN A 1 102 ? 13.993 -10.682 7.475 1.00 96.12 102 ASN A CA 1
ATOM 818 C C . ASN A 1 102 ? 14.929 -9.578 7.999 1.00 96.12 102 ASN A C 1
ATOM 820 O O . ASN A 1 102 ? 16.131 -9.641 7.754 1.00 96.12 102 ASN A O 1
ATOM 824 N N . GLY A 1 103 ? 14.409 -8.580 8.725 1.00 96.88 103 GLY A N 1
ATOM 825 C CA . GLY A 1 103 ? 15.197 -7.436 9.193 1.00 96.88 103 GLY A CA 1
ATOM 826 C C . GLY A 1 103 ? 15.605 -6.477 8.070 1.00 96.88 103 GLY A C 1
ATOM 827 O O . GLY A 1 103 ? 16.590 -5.757 8.206 1.00 96.88 103 GLY A O 1
ATOM 828 N N . THR A 1 104 ? 14.846 -6.459 6.974 1.00 97.38 104 THR A N 1
ATOM 829 C CA . THR A 1 104 ? 15.105 -5.698 5.745 1.00 97.38 104 THR A CA 1
ATOM 830 C C . THR A 1 104 ? 14.065 -4.602 5.530 1.00 97.38 104 THR A C 1
ATOM 832 O O . THR A 1 104 ? 13.635 -4.360 4.408 1.00 97.38 104 THR A O 1
ATOM 835 N N . ILE A 1 105 ? 13.613 -3.936 6.601 1.00 96.62 105 ILE A N 1
ATOM 836 C CA . ILE A 1 105 ? 12.688 -2.797 6.486 1.00 96.62 105 ILE A CA 1
ATOM 837 C C . ILE A 1 105 ? 13.232 -1.806 5.444 1.00 96.62 105 ILE A C 1
ATOM 839 O O . ILE A 1 105 ? 14.341 -1.293 5.631 1.00 96.62 105 ILE A O 1
ATOM 843 N N . PRO A 1 106 ? 12.508 -1.551 4.337 1.00 96.88 106 PRO A N 1
ATOM 844 C CA . PRO A 1 106 ? 13.050 -0.745 3.259 1.00 96.88 106 PRO A CA 1
ATOM 845 C C . PRO A 1 106 ? 13.229 0.705 3.710 1.00 96.88 106 PRO A C 1
ATOM 847 O O . PRO A 1 106 ? 12.341 1.328 4.305 1.00 96.88 106 PRO A O 1
ATOM 850 N N . HIS A 1 107 ? 14.402 1.242 3.397 1.00 96.88 107 HIS A N 1
ATOM 851 C CA . HIS A 1 107 ? 14.638 2.677 3.340 1.00 96.88 107 HIS A CA 1
ATOM 852 C C . HIS A 1 107 ? 13.942 3.248 2.099 1.00 96.88 107 HIS A C 1
ATOM 854 O O . HIS A 1 107 ? 13.316 2.519 1.327 1.00 96.88 107 HIS A O 1
ATOM 860 N N . GLY A 1 108 ? 14.058 4.552 1.876 1.00 96.94 108 GLY A N 1
ATOM 861 C CA . GLY A 1 108 ? 13.666 5.102 0.589 1.00 96.94 108 GLY A CA 1
ATOM 862 C C . GLY A 1 108 ? 13.652 6.613 0.529 1.00 96.94 108 GLY A C 1
ATOM 863 O O . GLY A 1 108 ? 14.118 7.284 1.447 1.00 96.94 108 GLY A O 1
ATOM 864 N N . ASN A 1 109 ? 13.124 7.164 -0.560 1.00 97.50 109 ASN A N 1
ATOM 865 C CA . ASN A 1 109 ? 13.070 8.607 -0.759 1.00 97.50 109 ASN A CA 1
ATOM 866 C C . ASN A 1 109 ? 12.040 9.258 0.182 1.00 97.50 109 ASN A C 1
ATOM 868 O O . ASN A 1 109 ? 10.878 9.443 -0.176 1.00 97.50 109 ASN A O 1
ATOM 872 N N . THR A 1 110 ? 12.461 9.629 1.385 1.00 96.44 110 THR A N 1
ATOM 873 C CA . THR A 1 110 ? 11.629 10.331 2.376 1.00 96.44 110 THR A CA 1
ATOM 874 C C . THR A 1 110 ? 12.017 11.799 2.541 1.00 96.44 110 THR A C 1
ATOM 876 O O . THR A 1 110 ? 11.398 12.516 3.323 1.00 96.44 110 THR A O 1
ATOM 879 N N . ASN A 1 111 ? 13.022 12.269 1.798 1.00 95.75 111 ASN A N 1
ATOM 880 C CA . ASN A 1 111 ? 13.538 13.630 1.878 1.00 95.75 111 ASN A CA 1
ATOM 881 C C . ASN A 1 111 ? 14.037 14.131 0.510 1.00 95.75 111 ASN A C 1
ATOM 883 O O . ASN A 1 111 ? 15.237 14.180 0.257 1.00 95.75 111 ASN A O 1
ATOM 887 N N . TYR A 1 112 ? 13.114 14.505 -0.379 1.00 96.06 112 TYR A N 1
ATOM 888 C CA . TYR A 1 112 ? 13.387 15.197 -1.651 1.00 96.06 112 TYR A CA 1
ATOM 889 C C . TYR A 1 112 ? 14.496 14.573 -2.522 1.00 96.06 112 TYR A C 1
ATOM 891 O O . TYR A 1 112 ? 15.315 15.270 -3.122 1.00 96.06 112 TYR A O 1
ATOM 899 N N . GLY A 1 113 ? 14.509 13.248 -2.616 1.00 96.44 113 GLY A N 1
ATOM 900 C CA . GLY A 1 113 ? 15.474 12.460 -3.380 1.00 96.44 113 GLY A CA 1
ATOM 901 C C . GLY A 1 113 ? 16.414 11.623 -2.522 1.00 96.44 113 GLY A C 1
ATOM 902 O O . GLY A 1 113 ? 17.133 10.786 -3.064 1.00 96.44 113 GLY A O 1
ATOM 903 N N . TYR A 1 114 ? 16.378 11.818 -1.206 1.00 96.56 114 TYR A N 1
ATOM 904 C CA . TYR A 1 114 ? 17.258 11.178 -0.236 1.00 96.56 114 TYR A CA 1
ATOM 905 C C . TYR A 1 114 ? 16.466 10.392 0.801 1.00 96.56 114 TYR A C 1
ATOM 907 O O . TYR A 1 114 ? 15.291 10.675 1.056 1.00 96.56 114 TYR A O 1
ATOM 915 N N . TYR A 1 115 ? 17.138 9.452 1.459 1.00 96.31 115 TYR A N 1
ATOM 916 C CA . TYR A 1 115 ? 16.627 8.881 2.696 1.00 96.31 115 TYR A CA 1
ATOM 917 C C . TYR A 1 115 ? 16.943 9.802 3.878 1.00 96.31 115 TYR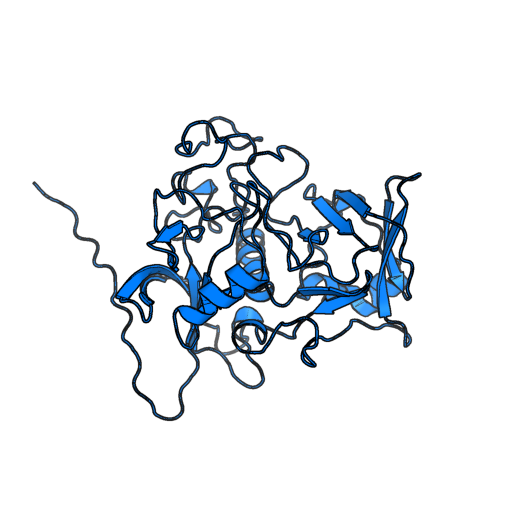 A C 1
ATOM 919 O O . TYR A 1 115 ? 18.090 10.192 4.088 1.00 96.31 115 TYR A O 1
ATOM 927 N N . GLU A 1 116 ? 15.926 10.157 4.666 1.00 94.38 116 GLU A N 1
ATOM 928 C CA . GLU A 1 116 ? 16.075 11.099 5.785 1.00 94.38 116 GLU A CA 1
ATOM 929 C C . GLU A 1 116 ? 17.116 10.642 6.821 1.00 94.38 116 GLU A C 1
ATOM 931 O O . GLU A 1 116 ? 17.932 11.450 7.264 1.00 94.38 116 GLU A O 1
ATOM 936 N N . LYS A 1 117 ? 17.148 9.347 7.162 1.00 93.00 117 LYS A N 1
ATOM 937 C CA . LYS A 1 117 ? 18.073 8.820 8.182 1.00 93.00 117 LYS A CA 1
ATOM 938 C C . LYS A 1 117 ? 19.487 8.565 7.657 1.00 93.00 117 LYS A C 1
ATOM 940 O O . LYS A 1 117 ? 20.396 8.350 8.456 1.00 93.00 117 LYS A O 1
ATOM 945 N N . ASN A 1 118 ? 19.683 8.575 6.338 1.00 94.44 118 ASN A N 1
ATOM 946 C CA . ASN A 1 118 ? 20.988 8.408 5.704 1.00 94.44 118 ASN A CA 1
ATOM 947 C C . ASN A 1 118 ? 21.016 9.103 4.337 1.00 94.44 118 ASN A C 1
ATOM 949 O O . ASN A 1 118 ? 20.694 8.504 3.312 1.00 94.44 118 ASN A O 1
ATOM 953 N N . THR A 1 119 ? 21.464 10.357 4.302 1.00 93.25 119 THR A N 1
ATOM 954 C CA . THR A 1 119 ? 21.488 11.168 3.073 1.00 93.25 119 THR A CA 1
ATOM 955 C C . THR A 1 119 ? 22.539 10.730 2.048 1.00 93.25 119 THR A C 1
ATOM 957 O O . THR A 1 119 ? 22.614 11.322 0.976 1.00 93.25 119 THR A O 1
ATOM 960 N N . ASN A 1 120 ? 23.356 9.715 2.347 1.00 96.75 120 ASN A N 1
ATOM 961 C CA . ASN A 1 120 ? 24.204 9.074 1.337 1.00 96.75 120 ASN A CA 1
ATOM 962 C C . ASN A 1 120 ? 23.398 8.136 0.424 1.00 96.75 120 ASN A C 1
ATOM 964 O O . ASN A 1 120 ? 23.869 7.778 -0.651 1.00 96.75 120 ASN A O 1
ATOM 968 N N . GLU A 1 121 ? 22.199 7.732 0.847 1.00 97.56 121 GLU A N 1
ATOM 969 C CA . GLU A 1 121 ? 21.262 6.990 0.013 1.00 97.56 121 GLU A CA 1
ATOM 970 C C . GLU A 1 121 ? 20.370 7.975 -0.743 1.00 97.56 121 GLU A C 1
ATOM 972 O O . GLU A 1 121 ? 19.624 8.756 -0.142 1.00 97.56 121 GLU A O 1
ATOM 977 N N . SER A 1 122 ? 20.442 7.927 -2.069 1.00 97.75 122 SER A N 1
ATOM 978 C CA . SER A 1 122 ? 19.656 8.773 -2.957 1.00 97.75 122 SER A CA 1
ATOM 979 C C . SER A 1 122 ? 19.238 8.026 -4.218 1.00 97.75 122 SER A C 1
ATOM 981 O O . SER A 1 122 ? 19.843 7.024 -4.600 1.00 97.75 122 SER A O 1
ATOM 983 N N . GLY A 1 123 ? 18.181 8.527 -4.853 1.00 97.88 123 GLY A N 1
ATOM 984 C CA . GLY A 1 123 ? 17.764 8.126 -6.194 1.00 97.88 123 GLY A CA 1
ATOM 985 C C . GLY A 1 123 ? 17.980 9.258 -7.198 1.00 97.88 123 GLY A C 1
ATOM 986 O O . GLY A 1 123 ? 18.284 10.398 -6.836 1.00 97.88 123 GLY A O 1
ATOM 987 N N . ILE A 1 124 ? 17.772 8.974 -8.482 1.00 98.12 124 ILE A N 1
ATOM 988 C CA . ILE A 1 124 ? 17.870 9.986 -9.540 1.00 98.12 124 ILE A CA 1
ATOM 989 C C . ILE A 1 124 ? 16.621 10.866 -9.490 1.00 98.12 124 ILE A C 1
ATOM 991 O O . ILE A 1 124 ? 15.509 10.381 -9.669 1.00 98.12 124 ILE A O 1
ATOM 995 N N . ASN A 1 125 ? 16.788 12.162 -9.238 1.00 96.00 125 ASN A N 1
ATOM 996 C CA . ASN A 1 125 ? 15.672 13.087 -9.063 1.00 96.00 125 ASN A CA 1
ATOM 997 C C . ASN A 1 125 ? 14.892 13.328 -10.372 1.00 96.00 125 ASN A C 1
ATOM 999 O O . ASN A 1 125 ? 15.478 13.505 -11.440 1.00 96.00 125 ASN A O 1
ATOM 1003 N N . VAL A 1 126 ? 13.565 13.415 -10.272 1.00 94.56 126 VAL A N 1
ATOM 1004 C CA . VAL A 1 126 ? 12.690 13.826 -11.375 1.00 94.56 126 VAL A CA 1
ATOM 1005 C C . VAL A 1 126 ? 12.643 15.350 -11.447 1.00 94.56 126 VAL A C 1
ATOM 1007 O O . VAL A 1 126 ? 11.817 15.978 -10.780 1.00 94.56 126 VAL A O 1
ATOM 1010 N N . ASN A 1 127 ? 13.504 15.947 -12.274 1.00 89.81 127 ASN A N 1
ATOM 1011 C CA . ASN A 1 127 ? 13.461 17.364 -12.674 1.00 89.81 127 ASN A CA 1
ATOM 1012 C C . ASN A 1 127 ? 13.275 18.376 -11.518 1.00 89.81 127 ASN A C 1
ATOM 1014 O O . ASN A 1 127 ? 12.563 19.367 -11.659 1.00 89.81 127 ASN A O 1
ATOM 1018 N N . GLY A 1 128 ? 13.880 18.130 -10.356 1.00 84.62 128 GLY A N 1
ATOM 1019 C CA . GLY A 1 128 ? 13.786 18.994 -9.175 1.00 84.62 128 GLY A CA 1
ATOM 1020 C C . GLY A 1 128 ? 12.489 18.861 -8.367 1.00 84.62 128 GLY A C 1
ATOM 1021 O O . GLY A 1 128 ? 12.292 19.619 -7.422 1.00 84.62 128 GLY A O 1
ATOM 1022 N N . SER A 1 129 ? 11.603 17.913 -8.691 1.00 90.31 129 SER A N 1
ATOM 1023 C CA . SER A 1 129 ? 10.304 17.747 -8.011 1.00 90.31 129 SER A CA 1
ATOM 1024 C C . SER A 1 129 ? 10.399 17.131 -6.610 1.00 90.31 129 SER A C 1
ATOM 1026 O O . SER A 1 129 ? 9.424 17.158 -5.863 1.00 90.31 129 SER A O 1
ATOM 1028 N N . GLY A 1 130 ? 11.552 16.552 -6.264 1.00 93.62 130 GLY A N 1
ATOM 1029 C CA . GLY A 1 130 ? 11.766 15.791 -5.028 1.00 93.62 130 GLY A CA 1
ATOM 1030 C C . GLY A 1 130 ? 11.451 14.298 -5.164 1.00 93.62 130 GLY A C 1
ATOM 1031 O O . GLY A 1 130 ? 12.032 13.495 -4.438 1.00 93.62 130 GLY A O 1
ATOM 1032 N N . ALA A 1 131 ? 10.609 13.908 -6.124 1.00 96.94 131 ALA A N 1
ATOM 1033 C CA . ALA A 1 131 ? 10.436 12.508 -6.502 1.00 96.94 131 ALA A CA 1
ATOM 1034 C C . ALA A 1 131 ? 11.710 11.956 -7.157 1.00 96.94 131 ALA A C 1
ATOM 1036 O O . ALA A 1 131 ? 12.522 12.706 -7.707 1.00 96.94 131 ALA A O 1
ATOM 1037 N N . THR A 1 132 ? 11.859 10.636 -7.130 1.00 98.31 132 THR A N 1
ATOM 1038 C CA . THR A 1 132 ? 12.951 9.918 -7.797 1.00 98.31 132 THR A CA 1
ATOM 1039 C C . THR A 1 132 ? 12.418 9.023 -8.896 1.00 98.31 132 THR A C 1
ATOM 1041 O O . THR A 1 132 ? 11.316 8.482 -8.784 1.00 98.31 132 THR A O 1
ATOM 1044 N N . LEU A 1 133 ? 13.216 8.852 -9.948 1.00 98.62 133 LEU A N 1
ATOM 1045 C CA . LEU A 1 133 ? 12.962 7.859 -10.974 1.00 98.62 133 LEU A CA 1
ATOM 1046 C C . LEU A 1 133 ? 12.861 6.481 -10.318 1.00 98.62 133 LEU A C 1
ATOM 1048 O O . LEU A 1 133 ? 13.645 6.137 -9.425 1.00 98.62 133 LEU A O 1
ATOM 1052 N N . THR A 1 134 ? 11.881 5.710 -10.755 1.00 98.69 134 THR A N 1
ATOM 1053 C CA . THR A 1 134 ? 11.499 4.442 -10.142 1.00 98.69 134 THR A CA 1
ATOM 1054 C C . THR A 1 134 ? 12.660 3.449 -10.066 1.00 98.69 134 THR A C 1
ATOM 1056 O O . THR A 1 134 ? 13.362 3.206 -11.050 1.00 98.69 134 THR A O 1
ATOM 1059 N N . GLY A 1 135 ? 12.892 2.878 -8.882 1.00 98.19 135 GLY A N 1
ATOM 1060 C CA . GLY A 1 135 ? 13.924 1.863 -8.657 1.00 98.19 135 GLY A CA 1
ATOM 1061 C C . GLY A 1 135 ? 15.375 2.340 -8.756 1.00 98.19 135 GLY A C 1
ATOM 1062 O O . GLY A 1 135 ? 16.275 1.505 -8.790 1.00 98.19 135 GLY A O 1
ATOM 1063 N N . THR A 1 136 ? 15.631 3.651 -8.814 1.00 98.50 136 THR A N 1
ATOM 1064 C CA . THR A 1 136 ? 17.002 4.188 -8.942 1.00 98.50 136 THR A CA 1
ATOM 1065 C C . THR A 1 136 ? 17.754 4.327 -7.619 1.00 98.50 136 THR A C 1
ATOM 1067 O O . THR A 1 136 ? 18.935 4.667 -7.629 1.00 98.50 136 THR A O 1
ATOM 1070 N N . GLY A 1 137 ? 17.085 4.075 -6.492 1.00 98.31 137 GLY A N 1
ATOM 1071 C CA . GLY A 1 137 ? 17.726 4.014 -5.184 1.00 98.31 137 GLY A CA 1
ATOM 1072 C C . GLY A 1 137 ? 18.603 2.771 -4.989 1.00 98.31 137 GLY A C 1
ATOM 1073 O O . GLY A 1 137 ? 18.536 1.823 -5.776 1.00 98.31 137 GLY A O 1
ATOM 1074 N N . PRO A 1 138 ? 19.419 2.747 -3.922 1.00 98.50 138 PRO A N 1
ATOM 1075 C CA . PRO A 1 138 ? 20.227 1.586 -3.552 1.00 98.50 138 PRO A CA 1
ATOM 1076 C C . PRO A 1 138 ? 19.365 0.374 -3.167 1.00 98.50 138 PRO A C 1
ATOM 1078 O O . PRO A 1 138 ? 18.168 0.492 -2.918 1.00 98.50 138 PRO A O 1
ATOM 1081 N N . ALA A 1 139 ? 19.992 -0.799 -3.039 1.00 98.38 139 ALA A N 1
ATOM 1082 C CA . ALA A 1 139 ? 19.304 -2.040 -2.672 1.00 98.38 139 ALA A CA 1
ATOM 1083 C C . ALA A 1 139 ? 18.528 -1.942 -1.343 1.00 98.38 139 ALA A C 1
ATOM 1085 O O . ALA A 1 139 ? 17.486 -2.567 -1.204 1.00 98.38 139 ALA A O 1
ATOM 1086 N N . THR A 1 140 ? 18.955 -1.099 -0.397 1.00 98.50 140 THR A N 1
ATOM 1087 C CA . THR A 1 140 ? 18.223 -0.820 0.855 1.00 98.50 140 THR A CA 1
ATOM 1088 C C . THR A 1 140 ? 16.830 -0.215 0.637 1.00 98.50 140 THR A C 1
ATOM 1090 O O . THR A 1 140 ? 16.021 -0.224 1.562 1.00 98.50 140 THR A O 1
ATOM 1093 N N . TRP A 1 141 ? 16.521 0.296 -0.562 1.00 98.50 141 TRP A N 1
ATOM 1094 C CA . TRP A 1 141 ? 15.201 0.824 -0.943 1.00 98.50 141 TRP A CA 1
ATOM 1095 C C . TRP A 1 141 ? 14.255 -0.256 -1.497 1.00 98.50 141 TRP A C 1
ATOM 1097 O O . TRP A 1 141 ? 13.129 0.037 -1.904 1.00 98.50 141 TRP A O 1
ATOM 1107 N N . TYR A 1 142 ? 14.707 -1.509 -1.516 1.00 98.62 142 TYR A N 1
ATOM 1108 C CA . TYR A 1 142 ? 13.957 -2.680 -1.950 1.00 98.62 142 TYR A CA 1
ATOM 1109 C C . TYR A 1 142 ? 13.532 -3.494 -0.721 1.00 98.62 142 TYR A C 1
ATOM 1111 O O . TYR A 1 142 ? 14.268 -3.564 0.260 1.00 98.62 142 TYR A O 1
ATOM 1119 N N . HIS A 1 143 ? 12.348 -4.112 -0.755 1.00 98.12 143 HIS A N 1
ATOM 1120 C CA . HIS A 1 143 ? 11.711 -4.729 0.427 1.00 98.12 143 HIS A CA 1
ATOM 1121 C C . HIS A 1 143 ? 12.542 -5.817 1.143 1.00 98.12 143 HIS A C 1
ATOM 1123 O O . HIS A 1 143 ? 12.373 -6.075 2.331 1.00 98.12 143 HIS A O 1
ATOM 1129 N N . ASP A 1 144 ? 13.453 -6.467 0.429 1.00 97.25 144 ASP A N 1
ATOM 1130 C CA . ASP A 1 144 ? 14.305 -7.550 0.921 1.00 97.25 144 ASP A CA 1
ATOM 1131 C C . ASP A 1 144 ? 15.790 -7.155 0.939 1.00 97.25 144 ASP A C 1
ATOM 1133 O O . ASP A 1 144 ? 16.660 -8.008 1.100 1.00 97.25 144 ASP A O 1
ATOM 1137 N N . HIS A 1 145 ? 16.081 -5.863 0.751 1.00 98.00 145 HIS A N 1
ATOM 1138 C CA . HIS A 1 145 ? 17.425 -5.304 0.600 1.00 98.00 145 HIS A CA 1
ATOM 1139 C C . HIS A 1 145 ? 18.246 -5.920 -0.550 1.00 98.00 145 HIS A C 1
ATOM 1141 O O . HIS A 1 145 ? 19.476 -5.839 -0.552 1.00 98.00 145 HIS A O 1
ATOM 1147 N N . THR A 1 146 ? 17.584 -6.494 -1.561 1.00 97.31 146 THR A N 1
ATOM 1148 C CA . THR A 1 146 ? 18.216 -6.951 -2.805 1.00 97.31 146 THR A CA 1
ATOM 1149 C C . THR A 1 146 ? 17.646 -6.197 -4.003 1.00 97.31 146 THR A C 1
ATOM 1151 O O . THR A 1 146 ? 16.483 -5.805 -4.014 1.00 97.31 146 THR A O 1
ATOM 1154 N N . LEU A 1 147 ? 18.439 -6.027 -5.066 1.00 96.50 147 LEU A N 1
ATOM 1155 C CA . LEU A 1 147 ? 17.938 -5.423 -6.309 1.00 96.50 147 LEU A CA 1
ATOM 1156 C C . LEU A 1 147 ? 16.896 -6.298 -7.023 1.00 96.50 147 LEU A C 1
ATOM 1158 O O . LEU A 1 147 ? 16.285 -5.840 -7.988 1.00 96.50 147 LEU A O 1
ATOM 1162 N N . ASP A 1 148 ? 16.678 -7.534 -6.568 1.00 96.19 148 ASP A N 1
ATOM 1163 C CA . ASP A 1 148 ? 15.626 -8.413 -7.069 1.00 96.19 148 ASP A CA 1
ATOM 1164 C C . ASP A 1 148 ? 14.272 -8.153 -6.407 1.00 96.19 148 ASP A C 1
ATOM 1166 O O . ASP A 1 148 ? 13.247 -8.529 -6.964 1.00 96.19 148 ASP A O 1
ATOM 1170 N N . GLY A 1 149 ? 14.243 -7.469 -5.265 1.00 98.06 149 GLY A N 1
ATOM 1171 C CA . GLY A 1 149 ? 13.008 -7.178 -4.561 1.00 98.06 149 GLY A CA 1
ATOM 1172 C C . GLY A 1 149 ? 12.103 -6.145 -5.232 1.00 98.06 149 GLY A C 1
ATOM 1173 O O . GLY A 1 149 ? 12.387 -5.570 -6.283 1.00 98.06 149 GLY A O 1
ATOM 1174 N N . VAL A 1 150 ? 10.989 -5.868 -4.562 1.00 98.75 150 VAL A N 1
ATOM 1175 C CA . VAL A 1 150 ? 10.078 -4.773 -4.891 1.00 98.75 150 VAL A CA 1
ATOM 1176 C C . VAL A 1 150 ? 10.655 -3.455 -4.359 1.00 98.75 150 VAL A C 1
ATOM 1178 O O . VAL A 1 150 ? 10.931 -3.343 -3.164 1.00 98.75 150 VAL A O 1
ATOM 1181 N N . ALA A 1 151 ? 10.836 -2.467 -5.234 1.00 98.69 151 ALA A N 1
ATOM 1182 C CA . ALA A 1 151 ? 11.431 -1.169 -4.922 1.00 98.69 151 ALA A CA 1
ATOM 1183 C C . ALA A 1 151 ? 10.409 -0.148 -4.401 1.00 98.69 151 ALA A C 1
ATOM 1185 O O . ALA A 1 151 ? 9.207 -0.243 -4.681 1.00 98.69 151 ALA A O 1
ATOM 1186 N N . ASP A 1 152 ? 10.924 0.880 -3.725 1.00 98.31 152 ASP A N 1
ATOM 1187 C CA . ASP A 1 152 ? 10.238 2.136 -3.399 1.00 98.31 152 ASP A CA 1
ATOM 1188 C C . ASP A 1 152 ? 8.972 1.971 -2.534 1.00 98.31 152 ASP A C 1
ATOM 1190 O O . ASP A 1 152 ? 8.069 2.796 -2.604 1.00 98.31 152 ASP A O 1
ATOM 1194 N N . LEU A 1 153 ? 8.886 0.922 -1.703 1.00 97.56 153 LEU A N 1
ATOM 1195 C CA . LEU A 1 153 ? 7.773 0.770 -0.744 1.00 97.56 153 LEU A CA 1
ATOM 1196 C C . LEU A 1 153 ? 7.808 1.816 0.381 1.00 97.56 153 LEU A C 1
ATOM 1198 O O . LEU A 1 153 ? 6.810 2.028 1.068 1.00 97.56 153 LEU A O 1
ATOM 1202 N N . CYS A 1 154 ? 8.969 2.426 0.625 1.00 97.00 154 CYS A N 1
ATOM 1203 C CA . CYS A 1 154 ? 9.142 3.477 1.617 1.00 97.00 154 CYS A CA 1
ATOM 1204 C C . CYS A 1 154 ? 9.456 4.795 0.904 1.00 97.00 154 CYS A C 1
ATOM 1206 O O . CYS A 1 154 ? 10.520 4.957 0.319 1.00 97.00 154 CYS A O 1
ATOM 1208 N N . GLY A 1 155 ? 8.554 5.768 0.954 1.00 96.25 155 GLY A N 1
ATOM 1209 C CA . GLY A 1 155 ? 8.778 7.056 0.309 1.00 96.25 155 GLY A CA 1
ATOM 1210 C C . GLY A 1 155 ? 8.639 7.019 -1.216 1.00 96.25 155 GLY A C 1
ATOM 1211 O O . GLY A 1 155 ? 7.900 6.226 -1.780 1.00 96.25 155 GLY A O 1
ATOM 1212 N N . ASN A 1 156 ? 9.300 7.963 -1.882 1.00 97.56 156 ASN A N 1
ATOM 1213 C CA . ASN A 1 156 ? 8.980 8.445 -3.221 1.00 97.56 156 ASN A CA 1
ATOM 1214 C C . ASN A 1 156 ? 7.537 8.974 -3.248 1.00 97.56 156 ASN A C 1
ATOM 1216 O O . ASN A 1 156 ? 7.316 10.162 -3.030 1.00 97.56 156 ASN A O 1
ATOM 1220 N N . VAL A 1 157 ? 6.530 8.118 -3.356 1.00 97.25 157 VAL A N 1
ATOM 1221 C CA . VAL A 1 157 ? 5.120 8.521 -3.301 1.00 97.25 157 VAL A CA 1
ATOM 1222 C C . VAL A 1 157 ? 4.340 7.610 -2.373 1.00 97.25 157 VAL A C 1
ATOM 1224 O O . VAL A 1 157 ? 4.623 6.424 -2.274 1.00 97.25 157 VAL A O 1
ATOM 1227 N N . TRP A 1 158 ? 3.302 8.163 -1.755 1.00 97.69 158 TRP A N 1
ATOM 1228 C CA . TRP A 1 158 ? 2.286 7.354 -1.104 1.00 97.69 158 TRP A CA 1
ATOM 1229 C C . TRP A 1 158 ? 1.624 6.458 -2.142 1.00 97.69 158 TRP A C 1
ATOM 1231 O O . TRP A 1 158 ? 1.304 6.923 -3.235 1.00 97.69 158 TRP A O 1
ATOM 1241 N N . GLU A 1 159 ? 1.344 5.214 -1.784 1.00 97.94 159 GLU A N 1
ATOM 1242 C CA . GLU A 1 159 ? 0.755 4.261 -2.716 1.00 97.94 159 GLU A CA 1
ATOM 1243 C C . GLU A 1 159 ? -0.669 3.913 -2.350 1.00 97.94 159 GLU A C 1
ATOM 1245 O O . GLU A 1 159 ? -0.924 3.389 -1.266 1.00 97.94 159 GLU A O 1
ATOM 1250 N N . MET A 1 160 ? -1.590 4.183 -3.272 1.00 98.44 160 MET A N 1
ATOM 1251 C CA . MET A 1 160 ? -2.965 3.711 -3.162 1.00 98.44 160 MET A CA 1
ATOM 125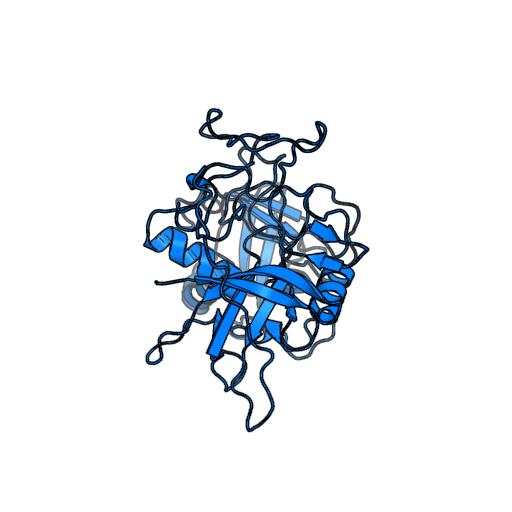2 C C . MET A 1 160 ? -2.997 2.181 -3.182 1.00 98.44 160 MET A C 1
ATOM 1254 O O . MET A 1 160 ? -2.414 1.564 -4.074 1.00 98.44 160 MET A O 1
ATOM 1258 N N . VAL A 1 161 ? -3.723 1.586 -2.233 1.00 98.62 161 VAL A N 1
ATOM 1259 C CA . VAL A 1 161 ? -3.972 0.137 -2.187 1.00 98.62 161 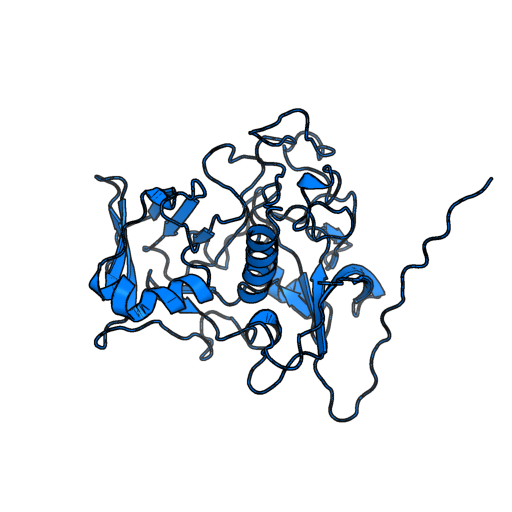VAL A CA 1
ATOM 1260 C C . VAL A 1 161 ? -5.469 -0.151 -2.110 1.00 98.62 161 VAL A C 1
ATOM 1262 O O . VAL A 1 161 ? -6.219 0.634 -1.542 1.00 98.62 161 VAL A O 1
ATOM 1265 N N . THR A 1 162 ? -5.939 -1.265 -2.668 1.00 98.31 162 THR A N 1
ATOM 1266 C CA . THR A 1 162 ? -7.360 -1.667 -2.569 1.00 98.31 162 THR A CA 1
ATOM 1267 C C . THR A 1 162 ? -7.607 -2.689 -1.449 1.00 98.31 162 THR A C 1
ATOM 1269 O O . THR A 1 162 ? -6.668 -3.263 -0.905 1.00 98.31 162 THR A O 1
ATOM 1272 N N . GLY A 1 163 ? -8.865 -2.929 -1.071 1.00 98.19 163 GLY A N 1
ATOM 1273 C CA . GLY A 1 163 ? -9.245 -3.952 -0.079 1.00 98.19 163 GLY A CA 1
ATOM 1274 C C . GLY A 1 163 ? -9.225 -3.515 1.391 1.00 98.19 163 GLY A C 1
ATOM 1275 O O . GLY A 1 163 ? -9.499 -4.319 2.277 1.00 98.19 163 GLY A O 1
ATOM 1276 N N . LEU A 1 164 ? -8.960 -2.240 1.669 1.00 98.56 164 LEU A N 1
ATOM 1277 C CA . LEU A 1 164 ? -9.143 -1.609 2.979 1.00 98.56 164 LEU A CA 1
ATOM 1278 C C . LEU A 1 164 ? -9.811 -0.246 2.759 1.00 98.56 164 LEU A C 1
ATOM 1280 O O . LEU A 1 164 ? -9.527 0.399 1.756 1.00 98.56 164 LEU A O 1
ATOM 1284 N N . ARG A 1 165 ? -10.681 0.205 3.667 1.00 97.81 165 ARG A N 1
ATOM 1285 C CA . ARG A 1 165 ? -11.214 1.579 3.666 1.00 97.81 165 ARG A CA 1
ATOM 1286 C C . ARG A 1 165 ? -11.676 2.018 5.049 1.00 97.81 165 ARG A C 1
ATOM 1288 O O . ARG A 1 165 ? -11.842 1.199 5.957 1.00 97.81 165 ARG A O 1
ATOM 1295 N N . LEU A 1 166 ? -11.956 3.313 5.184 1.00 96.38 166 LEU A N 1
ATOM 1296 C CA . LEU A 1 166 ? -12.885 3.796 6.201 1.00 96.38 166 LEU A CA 1
ATOM 1297 C C . LEU A 1 166 ? -14.214 4.169 5.564 1.00 96.38 166 LEU A C 1
ATOM 1299 O O . LEU A 1 166 ? -14.220 4.931 4.606 1.00 96.38 166 LEU A O 1
ATOM 1303 N N . GLN A 1 167 ? -15.320 3.713 6.146 1.00 94.00 167 GLN A N 1
ATOM 1304 C CA . GLN A 1 167 ? -16.661 4.189 5.806 1.00 94.00 167 GLN A CA 1
ATOM 1305 C C . GLN A 1 167 ? -17.200 5.001 6.982 1.00 94.00 167 GLN A C 1
ATOM 1307 O O . GLN A 1 167 ? -17.550 4.443 8.019 1.00 94.00 167 GLN A O 1
ATOM 1312 N N . ASN A 1 168 ? -17.240 6.327 6.870 1.00 89.19 168 ASN A N 1
ATOM 1313 C CA . ASN A 1 168 ? -17.568 7.212 7.989 1.00 89.19 168 ASN A CA 1
ATOM 1314 C C . ASN A 1 168 ? -16.708 6.876 9.239 1.00 89.19 168 ASN A C 1
ATOM 1316 O O . ASN A 1 168 ? -17.213 6.698 10.345 1.00 89.19 168 ASN A O 1
ATOM 1320 N N . GLY A 1 169 ? -15.397 6.677 9.083 1.00 91.19 169 GLY A N 1
ATOM 1321 C CA . GLY A 1 169 ? -14.493 6.305 10.187 1.00 91.19 169 GLY A CA 1
ATOM 1322 C C . GLY A 1 169 ? -14.633 4.871 10.740 1.00 91.19 169 GLY A C 1
ATOM 1323 O O . GLY A 1 169 ? -13.896 4.502 11.662 1.00 91.19 169 GLY A O 1
ATOM 1324 N N . GLU A 1 170 ? -15.549 4.056 10.213 1.00 94.19 170 GLU A N 1
ATOM 1325 C CA . GLU A 1 170 ? -15.621 2.611 10.452 1.00 94.19 170 GLU A CA 1
ATOM 1326 C C . GLU A 1 170 ? -14.550 1.879 9.655 1.00 94.19 170 GLU A C 1
ATOM 1328 O O . GLU A 1 170 ? -14.412 2.119 8.461 1.00 94.19 170 GLU A O 1
ATOM 1333 N N . ILE A 1 171 ? -13.836 0.954 10.296 1.00 97.00 171 ILE A N 1
ATOM 1334 C CA . ILE A 1 171 ? -12.843 0.127 9.611 1.00 97.00 171 ILE A CA 1
ATOM 1335 C C . ILE A 1 171 ? -13.564 -0.949 8.805 1.00 97.00 171 ILE A C 1
ATOM 1337 O O . ILE A 1 171 ? -14.253 -1.795 9.386 1.00 97.00 171 ILE A O 1
ATOM 1341 N N . GLN A 1 172 ? -13.358 -0.930 7.490 1.00 97.88 172 GLN A N 1
ATOM 1342 C CA . GLN A 1 172 ? -13.858 -1.953 6.583 1.00 97.88 172 GLN A CA 1
ATOM 1343 C C . GLN A 1 172 ? -12.729 -2.542 5.749 1.00 97.88 172 GLN A C 1
ATOM 1345 O O . GLN A 1 172 ? -11.764 -1.854 5.413 1.00 97.88 172 GLN A O 1
ATOM 1350 N N . TYR A 1 173 ? -12.856 -3.818 5.421 1.00 98.50 173 TYR A N 1
ATOM 1351 C CA . TYR A 1 173 ? -11.873 -4.564 4.646 1.00 98.50 173 TYR A CA 1
ATOM 1352 C C . TYR A 1 173 ? -12.585 -5.523 3.692 1.00 98.50 173 TYR A C 1
ATOM 1354 O O . TYR A 1 173 ? -13.763 -5.822 3.871 1.00 98.50 173 TYR A O 1
ATOM 1362 N N . ILE A 1 174 ? -11.873 -5.988 2.676 1.00 98.44 174 ILE A N 1
ATOM 1363 C CA . ILE A 1 174 ? -12.280 -7.128 1.856 1.00 98.44 174 ILE A CA 1
ATOM 1364 C C . ILE A 1 174 ? -11.416 -8.308 2.306 1.00 98.44 174 ILE A C 1
ATOM 1366 O O . ILE A 1 174 ? -10.205 -8.147 2.456 1.00 98.44 174 ILE A O 1
ATOM 1370 N N . GLU A 1 175 ? -12.039 -9.448 2.608 1.00 96.88 175 GLU A N 1
ATOM 1371 C CA . GLU A 1 175 ? -11.351 -10.601 3.198 1.00 96.88 175 GLU A CA 1
ATOM 1372 C C . GLU A 1 175 ? -10.240 -11.136 2.279 1.00 96.88 175 GLU A C 1
ATOM 1374 O O . GLU A 1 175 ? -10.377 -11.159 1.053 1.00 96.88 175 GLU A O 1
ATOM 1379 N N . ASN A 1 176 ? -9.132 -11.579 2.883 1.00 96.56 176 ASN A N 1
ATOM 1380 C CA . ASN A 1 176 ? -7.961 -12.101 2.176 1.00 96.56 176 ASN A CA 1
ATOM 1381 C C . ASN A 1 176 ? -7.488 -11.175 1.033 1.00 96.56 176 ASN A C 1
ATOM 1383 O O . ASN A 1 176 ? -7.290 -9.979 1.246 1.00 96.56 176 ASN A O 1
ATOM 1387 N N . ASN A 1 177 ? -7.273 -11.724 -0.167 1.00 98.31 177 ASN A N 1
ATOM 1388 C CA . ASN A 1 177 ? -6.924 -10.982 -1.370 1.00 98.31 177 ASN A CA 1
ATOM 1389 C C . ASN A 1 177 ? -8.088 -10.892 -2.368 1.00 98.31 177 ASN A C 1
ATOM 1391 O O . ASN A 1 177 ? -7.870 -10.712 -3.566 1.00 98.31 177 ASN A O 1
ATOM 1395 N N . ASP A 1 178 ? -9.338 -11.004 -1.910 1.00 98.25 178 ASP A N 1
ATOM 1396 C CA . ASP A 1 178 ? -10.509 -10.982 -2.798 1.00 98.25 178 ASP A CA 1
ATOM 1397 C C . ASP A 1 178 ? -10.591 -9.680 -3.609 1.00 98.25 178 ASP A C 1
ATOM 1399 O O . ASP A 1 178 ? -11.065 -9.686 -4.747 1.00 98.25 178 ASP A O 1
ATOM 1403 N N . ALA A 1 179 ? -10.051 -8.582 -3.070 1.00 98.19 179 ALA A N 1
ATOM 1404 C CA . ALA A 1 179 ? -9.979 -7.285 -3.738 1.00 98.19 179 ALA A CA 1
ATOM 1405 C C . ALA A 1 179 ? -9.178 -7.311 -5.057 1.00 98.19 179 ALA A C 1
ATOM 1407 O O . ALA A 1 179 ? -9.385 -6.442 -5.905 1.00 98.19 179 ALA A O 1
ATOM 1408 N N . ALA A 1 180 ? -8.320 -8.317 -5.271 1.00 98.06 180 ALA A N 1
ATOM 1409 C CA . ALA A 1 180 ? -7.613 -8.518 -6.535 1.00 98.06 180 ALA A CA 1
ATOM 1410 C C . ALA A 1 180 ? -8.569 -8.830 -7.701 1.00 98.06 180 ALA A C 1
ATOM 1412 O O . ALA A 1 180 ? -8.269 -8.534 -8.858 1.00 98.06 180 ALA A O 1
ATOM 1413 N N . VAL A 1 181 ? -9.741 -9.412 -7.419 1.00 95.88 181 VAL A N 1
ATOM 1414 C CA . VAL A 1 181 ? -10.680 -9.884 -8.452 1.00 95.88 181 VAL A CA 1
ATOM 1415 C C . VAL A 1 181 ? -12.086 -9.319 -8.309 1.00 95.88 181 VAL A C 1
ATOM 1417 O O . VAL A 1 181 ? -12.765 -9.139 -9.318 1.00 95.88 181 VAL A O 1
ATOM 1420 N N . CYS A 1 182 ? -12.544 -9.037 -7.089 1.00 94.75 182 CYS A N 1
ATOM 1421 C CA . CYS A 1 182 ? -13.895 -8.549 -6.859 1.00 94.75 182 CYS A CA 1
ATOM 1422 C C . CYS A 1 182 ? -14.008 -7.041 -7.098 1.00 94.75 182 CYS A C 1
ATOM 1424 O O . CYS A 1 182 ? -13.009 -6.325 -7.169 1.00 94.75 182 CYS A O 1
ATOM 1426 N N . ASP A 1 183 ? -15.246 -6.561 -7.186 1.00 93.06 183 ASP A N 1
ATOM 1427 C CA . ASP A 1 183 ? -15.542 -5.133 -7.168 1.00 93.06 183 ASP A CA 1
ATOM 1428 C C . ASP A 1 183 ? -15.272 -4.551 -5.768 1.00 93.06 183 ASP A C 1
ATOM 1430 O O . ASP A 1 183 ? -15.820 -5.038 -4.774 1.00 93.06 183 ASP A O 1
ATOM 1434 N N . ALA A 1 184 ? -14.418 -3.529 -5.702 1.00 93.88 184 ALA A N 1
ATOM 1435 C CA . ALA A 1 184 ? -14.073 -2.770 -4.497 1.00 93.88 184 ALA A CA 1
ATOM 1436 C C . ALA A 1 184 ? -14.605 -1.319 -4.560 1.00 93.88 184 ALA A C 1
ATOM 1438 O O . ALA A 1 184 ? -14.091 -0.411 -3.891 1.00 93.88 184 ALA A O 1
ATOM 1439 N N . GLY A 1 185 ? -15.639 -1.090 -5.375 1.00 94.19 185 GLY A N 1
ATOM 1440 C CA . GLY A 1 185 ? -16.391 0.158 -5.435 1.00 94.19 185 GLY A CA 1
ATOM 1441 C C . GLY A 1 185 ? -17.093 0.510 -4.120 1.00 94.19 185 GLY A C 1
ATOM 1442 O O . GLY A 1 185 ? -17.164 -0.294 -3.186 1.00 94.19 185 GLY A O 1
ATOM 1443 N N . GLU A 1 186 ? -17.605 1.740 -4.046 1.00 92.69 186 GLU A N 1
ATOM 1444 C CA . GLU A 1 186 ? -18.216 2.304 -2.834 1.00 92.69 186 GLU A CA 1
ATOM 1445 C C . GLU A 1 186 ? -19.417 1.472 -2.340 1.00 92.69 186 GLU A C 1
ATOM 1447 O O . GLU A 1 186 ? -19.495 1.146 -1.152 1.00 92.69 186 GLU A O 1
ATOM 1452 N N . ASP A 1 187 ? -20.277 1.039 -3.267 1.00 92.69 187 ASP A N 1
ATOM 1453 C CA . ASP A 1 187 ? -21.507 0.280 -2.997 1.00 92.69 187 ASP A CA 1
ATOM 1454 C C . ASP A 1 187 ? -21.311 -1.248 -2.971 1.00 92.69 187 ASP A C 1
ATOM 1456 O O . ASP A 1 187 ? -22.279 -2.011 -2.896 1.00 92.69 187 ASP A O 1
ATOM 1460 N N . SER A 1 188 ? -20.066 -1.727 -3.053 1.00 95.62 188 SER A N 1
ATOM 1461 C CA . SER A 1 188 ? -19.794 -3.163 -3.104 1.00 95.62 188 SER A CA 1
ATOM 1462 C C . SER A 1 188 ? -20.242 -3.869 -1.821 1.00 95.62 188 SER A C 1
ATOM 1464 O O . SER A 1 188 ? -19.896 -3.482 -0.704 1.00 95.62 188 SER A O 1
ATOM 1466 N N . LEU A 1 189 ? -20.954 -4.987 -1.978 1.00 95.44 189 LEU A N 1
ATOM 1467 C CA . LEU A 1 189 ? -21.358 -5.853 -0.865 1.00 95.44 189 LEU A CA 1
ATOM 1468 C C . LEU A 1 189 ? -20.208 -6.726 -0.333 1.00 95.44 189 LEU A C 1
ATOM 1470 O O . LEU A 1 189 ? -20.422 -7.531 0.569 1.00 95.44 189 LEU A O 1
ATOM 1474 N N . LYS A 1 190 ? -19.004 -6.606 -0.909 1.00 97.19 190 LYS A N 1
ATOM 1475 C CA . LYS A 1 190 ? -17.804 -7.341 -0.483 1.00 97.19 190 LYS A CA 1
ATOM 1476 C C . LYS A 1 190 ? -17.110 -6.726 0.727 1.00 97.19 190 LYS A C 1
ATOM 1478 O O . LYS A 1 190 ? -16.264 -7.381 1.324 1.00 97.19 190 LYS A O 1
ATOM 1483 N N . TRP A 1 191 ? -17.451 -5.490 1.082 1.00 97.88 191 TRP A N 1
ATOM 1484 C CA . TRP A 1 191 ? -16.890 -4.830 2.252 1.00 97.88 191 TRP A CA 1
ATOM 1485 C C . TRP A 1 191 ? -17.430 -5.438 3.545 1.00 97.88 191 TRP A C 1
ATOM 1487 O O . TRP A 1 191 ? -18.627 -5.395 3.830 1.00 97.88 191 TRP A O 1
ATOM 1497 N N . GLU A 1 192 ? -16.517 -5.947 4.357 1.00 97.31 192 GLU A N 1
ATOM 1498 C CA . GLU A 1 192 ? -16.778 -6.469 5.688 1.00 97.31 192 GLU A CA 1
ATOM 1499 C C . GLU A 1 192 ? -16.382 -5.466 6.770 1.00 97.31 192 GLU A C 1
ATOM 1501 O O . GLU A 1 192 ? -15.609 -4.532 6.554 1.00 97.31 192 GLU A O 1
ATOM 1506 N N . THR A 1 193 ? -16.923 -5.668 7.970 1.00 95.62 193 THR A N 1
ATOM 1507 C CA . THR A 1 193 ? -16.750 -4.764 9.110 1.00 95.62 193 THR A CA 1
ATOM 1508 C C . THR A 1 193 ? -16.205 -5.537 10.299 1.00 95.62 193 THR A C 1
ATOM 1510 O O . THR A 1 193 ? -16.710 -6.615 10.615 1.00 95.62 193 THR A O 1
ATOM 1513 N N . ILE A 1 194 ? -15.258 -4.964 11.039 1.00 94.69 194 ILE A N 1
ATOM 1514 C CA . ILE A 1 194 ? -14.840 -5.558 12.314 1.00 94.69 194 ILE A CA 1
ATOM 1515 C C . ILE A 1 194 ? -15.877 -5.205 13.384 1.00 94.69 194 ILE A C 1
ATOM 1517 O O . ILE A 1 194 ? -16.164 -4.026 13.616 1.00 94.69 194 ILE A O 1
ATOM 1521 N N . THR A 1 195 ? -16.397 -6.207 14.096 1.00 93.69 195 THR A N 1
ATOM 1522 C CA . THR A 1 195 ? -17.327 -6.000 15.216 1.00 93.69 195 THR A CA 1
ATOM 1523 C C . THR A 1 195 ? -16.820 -6.625 16.512 1.00 93.69 195 THR A C 1
ATOM 1525 O O . THR A 1 195 ? -16.105 -7.620 16.516 1.00 93.69 195 THR A O 1
ATOM 1528 N N . ALA A 1 196 ? -17.185 -6.020 17.642 1.00 91.88 196 ALA A N 1
ATOM 1529 C CA . ALA A 1 196 ? -16.976 -6.572 18.974 1.00 91.88 196 ALA A CA 1
ATOM 1530 C C . ALA A 1 196 ? -18.155 -6.178 19.872 1.00 91.88 196 ALA A C 1
ATOM 1532 O O . ALA A 1 196 ? -18.498 -4.998 19.962 1.00 91.88 196 ALA A O 1
ATOM 1533 N N . ASP A 1 197 ? -18.757 -7.148 20.560 1.00 90.06 197 ASP A N 1
ATOM 1534 C CA . ASP A 1 197 ? -19.987 -6.984 21.359 1.00 90.06 197 ASP A CA 1
ATOM 1535 C C . ASP A 1 197 ? -21.135 -6.331 20.560 1.00 90.06 197 ASP A C 1
ATOM 1537 O O . ASP A 1 197 ? -21.779 -5.388 21.024 1.00 90.06 197 ASP A O 1
ATOM 1541 N N . GLY A 1 198 ? -21.332 -6.761 19.308 1.00 89.88 198 GLY A N 1
ATOM 1542 C CA . GLY A 1 198 ? -22.367 -6.217 18.418 1.00 89.88 198 GLY A CA 1
ATOM 1543 C C . GLY 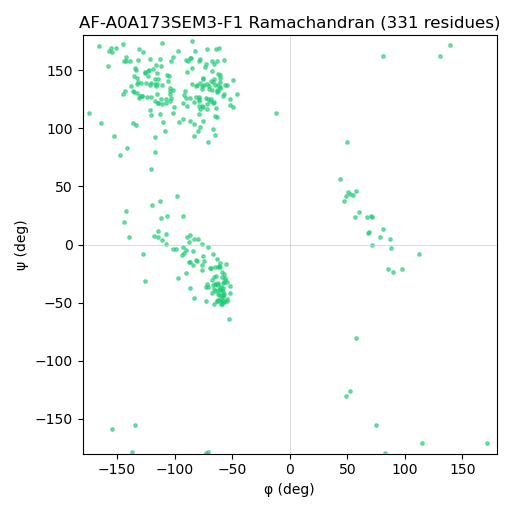A 1 198 ? -22.139 -4.765 17.977 1.00 89.88 198 GLY A C 1
ATOM 1544 O O . GLY A 1 198 ? -23.033 -4.149 17.403 1.00 89.88 198 GLY A O 1
ATOM 1545 N N . LYS A 1 199 ? -20.958 -4.190 18.244 1.00 94.44 199 LYS A N 1
ATOM 1546 C CA . LYS A 1 199 ? -20.591 -2.828 17.836 1.00 94.44 199 LYS A CA 1
ATOM 1547 C C . LYS A 1 199 ? -19.432 -2.853 16.856 1.00 94.44 199 LYS A C 1
ATOM 1549 O O . LYS A 1 199 ? -18.434 -3.528 17.088 1.00 94.44 199 LYS A O 1
ATOM 1554 N N . LYS A 1 200 ? -19.543 -2.036 15.815 1.00 94.56 200 LYS A N 1
ATOM 1555 C CA . LYS A 1 200 ? -18.483 -1.785 14.836 1.00 94.56 200 LYS A CA 1
ATOM 1556 C C . LYS A 1 200 ? -17.243 -1.187 15.500 1.00 94.56 200 LYS A C 1
ATOM 1558 O O . LYS A 1 200 ? -17.360 -0.421 16.465 1.00 94.56 200 LYS A O 1
ATOM 1563 N N . ILE A 1 201 ? -16.067 -1.536 14.993 1.00 95.75 201 ILE A N 1
ATOM 1564 C CA . ILE A 1 201 ? -14.799 -0.931 15.392 1.00 95.75 201 ILE A CA 1
ATOM 1565 C C . ILE A 1 201 ? -14.517 0.275 14.498 1.00 95.75 201 ILE A C 1
ATOM 1567 O O . ILE A 1 201 ? -14.509 0.186 13.273 1.00 95.75 201 ILE A O 1
ATOM 1571 N N . CYS A 1 202 ? -14.284 1.417 15.135 1.00 95.12 202 CYS A N 1
ATOM 1572 C CA . CYS A 1 202 ? -14.100 2.697 14.467 1.00 95.12 202 CYS A CA 1
ATOM 1573 C C . CYS A 1 202 ? -12.869 3.413 15.015 1.00 95.12 202 CYS A C 1
ATOM 1575 O O . CYS A 1 202 ? -12.455 3.212 16.168 1.00 95.12 202 CYS A O 1
ATOM 1577 N N . PHE A 1 203 ? -12.353 4.335 14.213 1.00 95.56 203 PHE A N 1
ATOM 1578 C CA . PHE A 1 203 ? -11.476 5.378 14.712 1.00 95.56 203 PHE A CA 1
ATOM 1579 C C . PHE A 1 203 ? -12.269 6.498 15.389 1.00 95.56 203 PHE A C 1
ATOM 1581 O O . PHE A 1 203 ? -13.460 6.701 15.163 1.00 95.56 203 PHE A O 1
ATOM 1588 N N . SER A 1 204 ? -11.587 7.239 16.253 1.00 94.00 204 SER A N 1
ATOM 1589 C CA . SER A 1 204 ? -12.048 8.516 16.780 1.00 94.00 204 SER A CA 1
ATOM 1590 C C . SER A 1 204 ? -10.859 9.443 16.926 1.00 94.00 204 SER A C 1
ATOM 1592 O O . SER A 1 204 ? -9.832 9.062 17.496 1.00 94.00 204 SER A O 1
ATOM 1594 N N . VAL A 1 205 ? -11.038 10.663 16.438 1.00 94.88 205 VAL A N 1
ATOM 1595 C CA . VAL A 1 205 ? -10.025 11.715 16.437 1.00 94.88 205 VAL A CA 1
ATOM 1596 C C . VAL A 1 205 ? -10.359 12.769 17.497 1.00 94.88 205 VAL A C 1
ATOM 1598 O O . VAL A 1 205 ? -11.524 13.084 17.738 1.00 94.88 205 VAL A O 1
ATOM 1601 N N . ASN A 1 206 ? -9.353 13.284 18.197 1.00 93.44 206 ASN A N 1
ATOM 1602 C CA . ASN A 1 206 ? -9.469 14.442 19.078 1.00 93.44 206 ASN A CA 1
ATOM 1603 C C . ASN A 1 206 ? -8.261 15.357 18.844 1.00 93.44 206 ASN A C 1
ATOM 1605 O O . ASN A 1 206 ? -7.159 15.051 19.305 1.00 93.44 206 ASN A O 1
ATOM 1609 N N . ASN A 1 207 ? -8.492 16.465 18.141 1.00 92.25 207 ASN A N 1
ATOM 1610 C CA . ASN A 1 207 ? -7.436 17.395 17.736 1.00 92.25 207 ASN A CA 1
ATOM 1611 C C . ASN A 1 207 ? -6.896 18.217 18.908 1.00 92.25 207 ASN A C 1
ATOM 1613 O O . ASN A 1 207 ? -5.689 18.396 19.012 1.00 92.25 207 ASN A O 1
ATOM 1617 N N . GLU A 1 208 ? -7.750 18.606 19.860 1.00 92.31 208 GLU A N 1
ATOM 1618 C CA . GLU A 1 208 ? -7.333 19.339 21.069 1.00 92.31 208 GLU A CA 1
ATOM 1619 C C . GLU A 1 208 ? -6.275 18.588 21.891 1.00 92.31 208 GLU A C 1
ATOM 1621 O O . GLU A 1 208 ? -5.429 19.197 22.539 1.00 92.31 208 GLU A O 1
ATOM 1626 N N . LYS A 1 209 ? -6.326 17.252 21.887 1.00 92.56 209 LYS A N 1
ATOM 1627 C CA . LYS A 1 209 ? -5.414 16.378 22.639 1.00 92.56 209 LYS A CA 1
ATOM 1628 C C . LYS A 1 209 ? -4.407 15.659 21.749 1.00 92.56 209 LYS A C 1
ATOM 1630 O O . LYS A 1 209 ? -3.760 14.738 22.243 1.00 92.56 209 LYS A O 1
ATOM 1635 N N . ASN A 1 210 ? -4.336 16.016 20.464 1.00 94.25 210 ASN A N 1
ATOM 1636 C CA . ASN 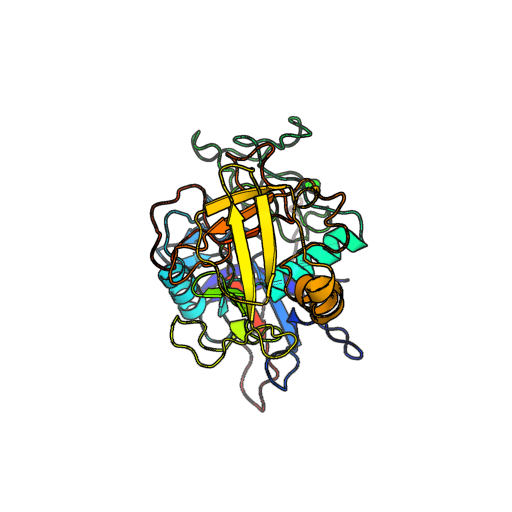A 1 210 ? -3.538 15.334 19.448 1.00 94.25 210 ASN A CA 1
ATOM 1637 C C . ASN A 1 210 ? -3.642 13.796 19.545 1.00 94.25 210 ASN A C 1
ATOM 1639 O O . ASN A 1 210 ? -2.663 13.090 19.785 1.00 94.25 210 ASN A O 1
ATOM 1643 N N . LYS A 1 211 ? -4.869 13.265 19.478 1.00 95.12 211 LYS A N 1
ATOM 1644 C CA . LYS A 1 211 ? -5.141 11.865 19.826 1.00 95.12 211 LYS A CA 1
ATOM 1645 C C . LYS A 1 211 ? -6.001 11.160 18.791 1.00 95.12 211 LYS A C 1
ATOM 1647 O O . LYS A 1 211 ? -7.111 11.595 18.501 1.00 95.12 211 LYS A O 1
ATOM 1652 N N . ILE A 1 212 ? -5.547 9.981 18.373 1.00 96.50 212 ILE A N 1
ATOM 1653 C CA . ILE A 1 212 ? -6.341 9.001 17.625 1.00 96.50 212 ILE A CA 1
ATOM 1654 C C . ILE A 1 212 ? -6.598 7.788 18.525 1.00 96.50 212 ILE A C 1
ATOM 1656 O O . ILE A 1 212 ? -5.737 7.361 19.302 1.00 96.50 212 ILE A O 1
ATOM 1660 N N . THR A 1 213 ? -7.827 7.269 18.512 1.00 96.50 213 THR A N 1
ATOM 1661 C CA . THR A 1 213 ? -8.217 6.090 19.297 1.00 96.50 213 THR A CA 1
ATOM 1662 C C . THR A 1 213 ? -9.036 5.098 18.484 1.00 96.50 213 THR A C 1
ATOM 1664 O O . THR A 1 213 ? -10.061 5.482 17.932 1.00 96.50 213 THR A O 1
ATOM 1667 N N . ILE A 1 214 ? -8.667 3.816 18.524 1.00 96.75 214 ILE A N 1
ATOM 1668 C CA . ILE A 1 214 ? -9.512 2.717 18.033 1.00 96.75 214 ILE A CA 1
ATOM 1669 C C . ILE A 1 214 ? -10.451 2.260 19.157 1.00 96.75 214 ILE A C 1
ATOM 1671 O O . ILE A 1 214 ? -10.018 1.974 20.286 1.00 96.75 214 ILE A O 1
ATOM 1675 N N . ARG A 1 215 ? -11.757 2.233 18.875 1.00 95.00 215 ARG A N 1
ATOM 1676 C CA . ARG A 1 215 ? -12.820 1.996 19.865 1.00 95.00 215 ARG A CA 1
ATOM 1677 C C . ARG A 1 215 ? -14.053 1.329 19.243 1.00 95.00 215 ARG A C 1
ATOM 1679 O O . ARG A 1 215 ? -14.183 1.262 18.031 1.00 95.00 215 ARG A O 1
ATOM 1686 N N . LYS A 1 216 ? -14.976 0.879 20.097 1.00 94.31 216 LYS A N 1
ATOM 1687 C CA . LYS A 1 216 ? -16.305 0.397 19.690 1.00 94.31 216 LYS A CA 1
ATOM 1688 C C . LYS A 1 216 ? -17.244 1.586 19.454 1.00 94.31 216 LYS A C 1
ATOM 1690 O O . LYS A 1 216 ? -17.298 2.484 20.300 1.00 94.31 216 LYS A O 1
ATOM 1695 N N . GLY A 1 217 ? -18.025 1.538 18.380 1.00 86.19 217 GLY A N 1
ATOM 1696 C CA . GLY A 1 217 ? -19.068 2.507 18.047 1.00 86.19 217 GLY A CA 1
ATOM 1697 C C . GLY A 1 217 ? -18.565 3.790 17.380 1.00 86.19 217 GLY A C 1
ATOM 1698 O O . GLY A 1 217 ? -17.389 4.156 17.461 1.00 86.19 217 GLY A O 1
ATOM 1699 N N . THR A 1 218 ? -19.498 4.502 16.753 1.00 68.06 218 THR A N 1
ATOM 1700 C CA . THR A 1 218 ? -19.229 5.659 15.898 1.00 68.06 218 THR A CA 1
ATOM 1701 C C . THR A 1 218 ? -18.870 6.911 16.697 1.00 68.06 218 THR A C 1
ATOM 1703 O O . THR A 1 218 ? -19.362 7.150 17.806 1.00 68.06 218 THR A O 1
ATOM 1706 N N . LYS A 1 219 ? -17.936 7.697 16.156 1.00 70.06 219 LYS A N 1
ATOM 1707 C CA . LYS A 1 219 ? -17.717 9.111 16.488 1.00 70.06 219 LYS A CA 1
ATOM 1708 C C . LYS A 1 219 ? -16.867 9.740 15.395 1.00 70.06 219 LYS A C 1
ATOM 1710 O O . LYS A 1 219 ? -15.663 9.513 15.349 1.00 70.06 219 LYS A O 1
ATOM 1715 N N . HIS A 1 220 ? -17.538 10.522 14.566 1.00 72.94 220 HIS A N 1
ATOM 1716 C CA . HIS A 1 220 ? -16.970 11.303 13.474 1.00 72.94 220 HIS A CA 1
ATOM 1717 C C . HIS A 1 220 ? -16.523 12.637 14.067 1.00 72.94 220 HIS A C 1
ATOM 1719 O O . HIS A 1 220 ? -17.364 13.415 14.515 1.00 72.94 220 HIS A O 1
ATOM 1725 N N . THR A 1 221 ? -15.217 12.840 14.236 1.00 73.75 221 THR A N 1
ATOM 1726 C CA . THR A 1 221 ? -14.694 13.963 15.039 1.00 73.75 221 THR A CA 1
ATOM 1727 C C . THR A 1 221 ? -13.440 14.613 14.479 1.00 73.75 221 THR A C 1
ATOM 1729 O O . THR A 1 221 ? -12.633 15.138 15.248 1.00 73.75 221 THR A O 1
ATOM 1732 N N . GLY A 1 222 ? -13.269 14.585 13.163 1.00 90.94 222 GLY A N 1
ATOM 1733 C CA . GLY A 1 222 ? -12.169 15.277 12.505 1.00 90.94 222 GLY A CA 1
ATOM 1734 C C . GLY A 1 222 ? -11.168 14.360 11.826 1.00 90.94 222 GLY A C 1
ATOM 1735 O O . GLY A 1 222 ? -11.328 13.132 11.766 1.00 90.94 222 GLY A O 1
ATOM 1736 N N . TRP A 1 223 ? -10.090 15.012 11.407 1.00 94.31 223 TRP A N 1
ATOM 1737 C CA . TRP A 1 223 ? -8.885 14.423 10.850 1.00 94.31 223 TRP A CA 1
ATOM 1738 C C . TRP A 1 223 ? -7.653 14.709 11.717 1.00 94.31 223 TRP A C 1
ATOM 1740 O O . TRP A 1 223 ? -7.530 15.813 12.256 1.00 94.31 223 TRP A O 1
ATOM 1750 N N . ASN A 1 224 ? -6.745 13.732 11.836 1.00 95.75 224 ASN A N 1
ATOM 1751 C CA . ASN A 1 224 ? -5.421 13.911 12.444 1.00 95.75 224 ASN A CA 1
ATOM 1752 C C . ASN A 1 224 ? -4.403 12.857 11.963 1.00 95.75 224 ASN A C 1
ATOM 1754 O O . ASN A 1 224 ? -4.785 11.814 11.429 1.00 95.75 224 ASN A O 1
ATOM 1758 N N . GLY A 1 225 ? -3.115 13.087 12.235 1.00 95.88 225 GLY A N 1
ATOM 1759 C CA . GLY A 1 225 ? -2.043 12.099 12.102 1.00 95.88 225 GLY A CA 1
ATOM 1760 C C . GLY A 1 225 ? -1.180 11.993 13.352 1.00 95.88 225 GLY A C 1
ATOM 1761 O O . GLY A 1 225 ? -0.851 13.005 13.963 1.00 95.88 225 GLY A O 1
ATOM 1762 N N . ILE A 1 226 ? -0.811 10.770 13.734 1.00 96.62 226 ILE A N 1
ATOM 1763 C CA . ILE A 1 226 ? 0.089 10.506 14.867 1.00 96.62 226 ILE A CA 1
ATOM 1764 C C . ILE A 1 226 ? 1.032 9.342 14.554 1.00 96.62 226 ILE A C 1
ATOM 1766 O O . ILE A 1 226 ? 0.695 8.473 13.748 1.00 96.62 226 ILE A O 1
ATOM 1770 N N . ALA A 1 227 ? 2.164 9.276 15.254 1.00 96.75 227 ALA A N 1
ATOM 1771 C CA . ALA A 1 227 ? 3.001 8.081 15.271 1.00 96.75 227 ALA A CA 1
ATOM 1772 C C . ALA A 1 227 ? 2.236 6.886 15.875 1.00 96.75 227 ALA A C 1
ATOM 1774 O O . ALA A 1 227 ? 1.431 7.047 16.804 1.00 96.75 227 ALA A O 1
ATOM 1775 N N . TYR A 1 228 ? 2.508 5.671 15.398 1.00 97.56 228 TYR A N 1
ATOM 1776 C CA . TYR A 1 228 ? 1.857 4.455 15.895 1.00 97.56 228 TYR A CA 1
ATOM 1777 C C . TYR A 1 228 ? 2.061 4.240 17.398 1.00 97.56 228 TYR A C 1
ATOM 1779 O O . TYR A 1 228 ? 1.105 3.871 18.091 1.00 97.56 228 TYR A O 1
ATOM 1787 N N . LYS A 1 229 ? 3.243 4.562 17.940 1.00 97.19 229 LYS A N 1
ATOM 1788 C CA . LYS A 1 229 ? 3.514 4.475 19.388 1.00 97.19 229 LYS A CA 1
ATOM 1789 C C . LYS A 1 229 ? 2.508 5.248 20.248 1.00 97.19 229 LYS A C 1
ATOM 1791 O O . LYS A 1 229 ? 2.113 4.807 21.343 1.00 97.19 229 LYS A O 1
ATOM 1796 N N . ASP A 1 230 ? 1.989 6.349 19.710 1.00 97.56 230 ASP A N 1
ATOM 1797 C CA . ASP A 1 230 ? 1.016 7.213 20.372 1.00 97.56 230 ASP A CA 1
ATOM 1798 C C . ASP A 1 230 ? -0.438 6.766 20.168 1.00 97.56 230 ASP A C 1
ATOM 1800 O O . ASP A 1 230 ? -1.314 7.142 20.963 1.00 97.56 230 ASP A O 1
ATOM 1804 N N . LEU A 1 231 ? -0.701 5.875 19.203 1.00 97.94 231 LEU A N 1
ATOM 1805 C CA . LEU A 1 231 ? -2.023 5.312 18.946 1.00 97.94 231 LEU A CA 1
ATOM 1806 C C . LEU A 1 231 ? -2.576 4.609 20.188 1.00 97.94 231 LEU A C 1
ATOM 1808 O O . LEU A 1 231 ? -1.958 3.734 20.818 1.00 97.94 231 LEU A O 1
ATOM 1812 N N . LYS A 1 232 ? -3.799 4.995 20.560 1.00 97.44 232 LYS A N 1
ATOM 1813 C CA . LYS A 1 232 ? -4.519 4.374 21.672 1.00 97.44 232 LYS A CA 1
ATOM 1814 C C . LYS A 1 232 ? -5.549 3.394 21.139 1.00 97.44 232 LYS A C 1
ATOM 1816 O O . LYS A 1 232 ? -6.356 3.711 20.277 1.00 97.44 232 LYS A O 1
ATOM 1821 N N . ILE A 1 233 ? -5.579 2.209 21.726 1.00 97.56 233 ILE A N 1
ATOM 1822 C CA . ILE A 1 233 ? -6.563 1.178 21.404 1.00 97.56 233 ILE A CA 1
ATOM 1823 C C . ILE A 1 233 ? -7.247 0.832 22.713 1.00 97.56 233 ILE A C 1
ATOM 1825 O O . ILE A 1 233 ? -6.585 0.594 23.727 1.00 97.56 233 ILE A O 1
ATOM 1829 N N . LYS A 1 234 ? -8.580 0.889 22.742 1.00 97.19 234 LYS A N 1
ATOM 1830 C CA . LYS A 1 234 ? -9.328 0.509 23.945 1.00 97.19 234 LYS A CA 1
ATOM 1831 C C . LYS A 1 234 ? -9.025 -0.954 24.277 1.00 97.19 234 LYS A C 1
ATOM 1833 O O . LYS A 1 234 ? -9.071 -1.796 23.390 1.00 97.19 234 LYS A O 1
ATOM 1838 N N . LYS A 1 235 ? -8.772 -1.266 25.555 1.00 96.56 235 LYS A N 1
ATOM 1839 C CA . LYS A 1 235 ? -8.433 -2.633 26.005 1.00 96.56 235 LYS A CA 1
ATOM 1840 C C . LYS A 1 235 ? -9.442 -3.681 25.519 1.00 96.56 235 LYS A C 1
ATOM 1842 O O . LYS A 1 235 ? -9.043 -4.727 25.034 1.00 96.56 235 LYS A O 1
ATOM 1847 N N . SER A 1 236 ? -10.735 -3.357 25.570 1.00 95.62 236 SER A N 1
ATOM 1848 C CA . SER A 1 236 ? -11.813 -4.231 25.087 1.00 95.62 236 SER A CA 1
ATOM 1849 C C . SER A 1 236 ? -11.860 -4.407 23.567 1.00 95.62 236 SER A C 1
ATOM 1851 O O . SER A 1 236 ? -12.487 -5.349 23.100 1.00 95.62 236 SER A O 1
ATOM 1853 N N . VAL A 1 237 ? -11.250 -3.505 22.794 1.00 97.12 237 VAL A N 1
ATOM 1854 C CA . VAL A 1 237 ? -11.052 -3.683 21.348 1.00 97.12 237 VAL A CA 1
ATOM 1855 C C . VAL A 1 237 ? -9.811 -4.518 21.096 1.00 97.12 237 VAL A C 1
ATOM 1857 O O . VAL A 1 237 ? -9.886 -5.468 20.335 1.00 97.12 237 VAL A O 1
ATOM 1860 N N . MET A 1 238 ? -8.700 -4.222 21.777 1.00 97.12 238 MET A N 1
ATOM 1861 C CA . MET A 1 238 ? -7.472 -5.010 21.635 1.00 97.12 238 MET A CA 1
ATOM 1862 C C . MET A 1 238 ? -7.709 -6.491 21.961 1.00 97.12 238 MET A C 1
ATOM 1864 O O . MET A 1 238 ? -7.262 -7.352 21.217 1.00 97.12 238 MET A O 1
ATOM 1868 N N . ALA A 1 239 ? -8.465 -6.786 23.022 1.00 96.94 239 ALA A N 1
ATOM 1869 C CA . ALA A 1 239 ? -8.799 -8.157 23.401 1.00 96.94 239 ALA A CA 1
ATOM 1870 C C . ALA A 1 239 ? -9.723 -8.872 22.398 1.00 96.94 239 ALA A C 1
ATOM 1872 O O . ALA A 1 239 ? -9.647 -10.085 22.279 1.00 96.94 239 ALA A O 1
ATOM 1873 N N . ALA A 1 240 ? -10.603 -8.142 21.706 1.00 96.50 240 ALA A N 1
ATOM 1874 C CA . ALA A 1 240 ? -11.620 -8.738 20.837 1.00 96.50 240 ALA A CA 1
ATOM 1875 C C . ALA A 1 240 ? -11.227 -8.772 19.352 1.00 96.50 240 ALA A C 1
ATOM 1877 O O . ALA A 1 240 ? -11.712 -9.616 18.615 1.00 96.50 240 ALA A O 1
ATOM 1878 N N . ALA A 1 241 ? -10.395 -7.830 18.903 1.00 96.88 241 ALA A N 1
ATOM 1879 C CA . ALA A 1 241 ? -10.099 -7.605 17.490 1.00 96.88 241 ALA A CA 1
ATOM 1880 C C . ALA A 1 241 ? -8.620 -7.287 17.220 1.00 96.88 241 ALA A C 1
ATOM 1882 O O . ALA A 1 241 ? -8.271 -6.921 16.103 1.00 96.88 241 ALA A O 1
ATOM 1883 N N . GLY A 1 242 ? -7.741 -7.380 18.225 1.00 97.44 242 GLY A N 1
ATOM 1884 C CA . GLY A 1 242 ? -6.327 -7.027 18.074 1.00 97.44 242 GLY A CA 1
ATOM 1885 C C . GLY A 1 242 ? -5.612 -7.837 16.993 1.00 97.44 242 GLY A C 1
ATOM 1886 O O . GLY A 1 242 ? -4.818 -7.272 16.251 1.00 97.44 242 GLY A O 1
ATOM 1887 N N . GLU A 1 243 ? -5.924 -9.130 16.881 1.00 96.69 243 GLU A N 1
ATOM 1888 C CA . GLU A 1 243 ? -5.380 -10.006 15.836 1.00 96.69 243 GLU A CA 1
ATOM 1889 C C . GLU A 1 243 ? -5.856 -9.580 14.451 1.00 96.69 243 GLU A C 1
ATOM 1891 O O . GLU A 1 243 ? -5.021 -9.297 13.600 1.00 96.69 243 GLU A O 1
ATOM 1896 N N . LYS A 1 244 ? -7.168 -9.394 14.257 1.00 97.06 244 LYS A N 1
ATOM 1897 C CA . LYS A 1 244 ? -7.700 -8.936 12.967 1.00 97.06 244 LYS A CA 1
ATOM 1898 C C . LYS A 1 244 ? -7.146 -7.567 12.568 1.00 97.06 244 LYS A C 1
ATOM 1900 O O . LYS A 1 244 ? -6.817 -7.365 11.410 1.00 97.06 244 LYS A O 1
ATOM 1905 N N . LEU A 1 245 ? -6.989 -6.631 13.513 1.00 98.06 245 LEU A N 1
ATOM 1906 C CA . LEU A 1 245 ? -6.393 -5.311 13.247 1.00 98.06 245 LEU A CA 1
ATOM 1907 C C . LEU A 1 245 ? -4.931 -5.401 12.780 1.00 98.06 245 LEU A C 1
ATOM 1909 O O . LEU A 1 245 ? -4.516 -4.561 11.982 1.00 98.06 245 LEU A O 1
ATOM 1913 N N . ARG A 1 246 ? -4.166 -6.385 13.270 1.00 97.50 246 ARG A N 1
ATOM 1914 C CA . ARG A 1 246 ? -2.810 -6.679 12.779 1.00 97.50 246 ARG A CA 1
ATOM 1915 C C . ARG A 1 246 ? -2.850 -7.330 11.402 1.00 97.50 246 ARG A C 1
ATOM 1917 O O . ARG A 1 246 ? -2.191 -6.856 10.485 1.00 97.50 246 ARG A O 1
ATOM 1924 N N . GLU A 1 247 ? -3.690 -8.347 11.246 1.00 96.00 247 GLU A N 1
ATOM 1925 C CA . GLU A 1 247 ? -3.865 -9.107 10.006 1.00 96.00 247 GLU A CA 1
ATOM 1926 C C . GLU A 1 247 ? -4.203 -8.205 8.810 1.00 96.00 247 GLU A C 1
ATOM 1928 O O . GLU A 1 247 ? -3.542 -8.274 7.778 1.00 96.00 247 GLU A O 1
ATOM 1933 N N . ILE A 1 248 ? -5.172 -7.293 8.961 1.00 97.12 248 ILE A N 1
ATOM 1934 C CA . ILE A 1 248 ? -5.553 -6.361 7.885 1.00 97.12 248 ILE A CA 1
ATOM 1935 C C . ILE A 1 248 ? -4.641 -5.123 7.807 1.00 97.12 248 ILE A C 1
ATOM 1937 O O . ILE A 1 248 ? -4.911 -4.190 7.048 1.00 97.12 248 ILE A O 1
ATOM 1941 N N . GLY A 1 249 ? -3.577 -5.065 8.611 1.00 96.75 249 GLY A N 1
ATOM 1942 C CA . GLY A 1 249 ? -2.581 -4.000 8.552 1.00 96.75 249 GLY A CA 1
ATOM 1943 C C . GLY A 1 249 ? -3.043 -2.639 9.070 1.00 96.75 249 GLY A C 1
ATOM 1944 O O . GLY A 1 249 ? -2.498 -1.616 8.651 1.00 96.75 249 GLY A O 1
ATOM 1945 N N . ILE A 1 250 ? -4.054 -2.585 9.944 1.00 98.06 250 ILE A N 1
ATOM 1946 C CA . ILE A 1 250 ? -4.432 -1.340 10.632 1.00 98.06 250 ILE A CA 1
ATOM 1947 C C . ILE A 1 250 ? -3.388 -0.967 11.687 1.00 98.06 250 ILE A C 1
ATOM 1949 O O . ILE A 1 250 ? -3.157 0.219 11.915 1.00 98.06 250 ILE A O 1
ATOM 1953 N N . ILE A 1 251 ? -2.776 -1.958 12.341 1.00 97.19 251 ILE A N 1
ATOM 1954 C CA . ILE A 1 251 ? -1.665 -1.747 13.271 1.00 97.19 251 ILE A CA 1
ATOM 1955 C C . ILE A 1 251 ? -0.516 -2.716 12.983 1.00 97.19 251 ILE A C 1
ATOM 1957 O O . ILE A 1 251 ? -0.774 -3.898 12.776 1.00 97.19 251 ILE A O 1
ATOM 1961 N N . PRO A 1 252 ? 0.740 -2.252 13.031 1.00 95.75 252 PRO A N 1
ATOM 1962 C CA . PRO A 1 252 ? 1.904 -3.130 13.078 1.00 95.75 252 PRO A CA 1
ATOM 1963 C C . PRO A 1 252 ? 1.930 -3.992 14.346 1.00 95.75 252 PRO A C 1
ATOM 1965 O O . PRO A 1 252 ? 1.358 -3.616 15.376 1.00 95.75 252 PRO A O 1
ATOM 1968 N N . ASP A 1 253 ? 2.647 -5.114 14.304 1.00 92.81 253 ASP A N 1
ATOM 1969 C CA . ASP A 1 253 ? 2.806 -5.998 15.465 1.00 92.81 253 ASP A CA 1
ATOM 1970 C C . ASP A 1 253 ? 3.435 -5.262 16.652 1.00 92.81 253 ASP A C 1
ATOM 1972 O O . ASP A 1 253 ? 2.881 -5.267 17.756 1.00 92.81 253 ASP A O 1
ATOM 1976 N N . ASP A 1 254 ? 4.527 -4.534 16.400 1.00 92.88 254 ASP A N 1
ATOM 1977 C CA . ASP A 1 254 ? 5.216 -3.712 17.395 1.00 92.88 254 ASP A CA 1
ATOM 1978 C C . ASP A 1 254 ? 4.818 -2.228 17.320 1.00 92.88 254 ASP A C 1
ATOM 1980 O O . ASP A 1 254 ? 5.638 -1.318 17.448 1.00 92.88 254 ASP A O 1
ATOM 1984 N N . TYR A 1 255 ? 3.521 -1.945 17.133 1.00 95.44 255 TYR A N 1
ATOM 1985 C CA . TYR A 1 255 ? 3.026 -0.567 17.007 1.00 95.44 255 TYR A CA 1
ATOM 1986 C C . TYR A 1 255 ? 3.399 0.349 18.188 1.00 95.44 255 TYR A C 1
ATOM 1988 O O . TYR A 1 255 ? 3.272 1.562 18.078 1.00 95.44 255 TYR A O 1
ATOM 1996 N N . LYS A 1 256 ? 3.814 -0.197 19.341 1.00 96.38 256 LYS A N 1
ATOM 1997 C CA . LYS A 1 256 ? 4.254 0.586 20.505 1.00 96.38 256 LYS A CA 1
ATOM 1998 C C . LYS A 1 256 ? 5.648 1.176 20.374 1.00 96.38 256 LYS A C 1
ATOM 2000 O O . LYS A 1 256 ? 5.898 2.180 21.037 1.00 96.38 256 LYS A O 1
ATOM 2005 N N . ASN A 1 257 ? 6.482 0.608 19.515 1.00 95.25 257 ASN A N 1
ATOM 2006 C CA . ASN A 1 257 ? 7.813 1.119 19.207 1.00 95.25 257 ASN A CA 1
ATOM 2007 C C . ASN A 1 257 ? 7.924 1.598 17.752 1.00 95.25 257 ASN A C 1
ATOM 2009 O O . ASN A 1 257 ? 9.005 1.968 17.310 1.00 95.25 257 ASN A O 1
ATOM 2013 N N . GLU A 1 258 ? 6.813 1.612 17.015 1.00 94.94 258 GLU A N 1
ATOM 2014 C CA . GLU A 1 258 ? 6.770 2.073 15.633 1.00 94.94 258 GLU A CA 1
ATOM 2015 C C . GLU A 1 258 ? 6.631 3.604 15.559 1.00 94.94 258 GLU A C 1
ATOM 2017 O O . GLU A 1 258 ? 5.674 4.198 16.078 1.00 94.94 258 GLU A O 1
ATOM 2022 N N . ASP A 1 259 ? 7.593 4.226 14.879 1.00 92.69 259 ASP A N 1
ATOM 2023 C CA . ASP A 1 259 ? 7.653 5.668 14.631 1.00 92.69 259 ASP A CA 1
ATOM 2024 C C . ASP A 1 259 ? 6.893 6.080 13.364 1.00 92.69 259 ASP A C 1
ATOM 2026 O O . ASP A 1 259 ? 6.584 7.262 13.201 1.00 92.69 259 ASP A O 1
ATOM 2030 N N . ALA A 1 260 ? 6.553 5.126 12.492 1.00 94.94 260 ALA A N 1
ATOM 2031 C CA . ALA A 1 260 ? 5.691 5.363 11.344 1.00 94.94 260 ALA A CA 1
ATOM 2032 C C . ALA A 1 260 ? 4.322 5.926 11.750 1.00 94.94 260 ALA A C 1
ATOM 2034 O O . ALA A 1 260 ? 3.864 5.789 12.889 1.00 94.94 260 ALA A O 1
ATOM 2035 N N . TYR A 1 261 ? 3.651 6.573 10.798 1.00 96.25 261 TYR A N 1
ATOM 2036 C CA . TYR A 1 261 ? 2.456 7.362 11.082 1.00 96.25 261 TYR A CA 1
ATOM 2037 C C . TYR A 1 261 ? 1.172 6.691 10.617 1.00 96.25 261 TYR A C 1
ATOM 2039 O O . TYR A 1 261 ? 1.104 6.066 9.558 1.00 96.25 261 TYR A O 1
ATOM 2047 N N . ILE A 1 262 ? 0.115 6.923 11.387 1.00 97.75 262 ILE A N 1
ATOM 2048 C CA . ILE A 1 262 ? -1.255 6.675 10.971 1.00 97.75 262 ILE A CA 1
ATOM 2049 C C . ILE A 1 262 ? -1.992 8.007 10.825 1.00 97.75 262 ILE A C 1
ATOM 2051 O O . ILE A 1 262 ? -2.039 8.811 11.758 1.00 97.75 262 ILE A O 1
ATOM 2055 N N . TRP A 1 263 ? -2.572 8.236 9.649 1.00 96.94 263 TRP A N 1
ATOM 2056 C CA . TRP A 1 263 ? -3.342 9.433 9.313 1.00 96.94 263 TRP A CA 1
ATOM 2057 C C . TRP A 1 263 ? -4.791 9.041 9.081 1.00 96.94 263 TRP A C 1
ATOM 2059 O O . TRP A 1 263 ? -5.063 8.225 8.206 1.00 96.94 263 TRP A O 1
ATOM 2069 N N . ILE A 1 264 ? -5.719 9.616 9.838 1.00 97.25 264 ILE A N 1
ATOM 2070 C CA . ILE A 1 264 ? -7.121 9.201 9.837 1.00 97.25 264 ILE A CA 1
ATOM 2071 C C . ILE A 1 264 ? -8.023 10.406 9.658 1.00 97.25 264 ILE A C 1
ATOM 2073 O O . ILE A 1 264 ? -7.943 11.342 10.450 1.00 97.25 264 ILE A O 1
ATOM 2077 N N . ASP A 1 265 ? -8.925 10.329 8.684 1.00 95.75 265 ASP A N 1
ATOM 2078 C CA . ASP A 1 265 ? -10.092 11.198 8.568 1.00 95.75 265 ASP A CA 1
ATOM 2079 C C . ASP A 1 265 ? -11.358 10.418 8.924 1.00 95.75 265 ASP A C 1
ATOM 2081 O O . ASP A 1 265 ? -11.657 9.385 8.327 1.00 95.75 265 ASP A O 1
ATOM 2085 N N . THR A 1 266 ? -12.096 10.896 9.923 1.00 93.88 266 THR A N 1
ATOM 2086 C CA . THR A 1 266 ? -13.385 10.299 10.308 1.00 93.88 266 THR A CA 1
ATOM 2087 C C . THR A 1 266 ? -14.593 11.079 9.792 1.00 93.88 266 THR A C 1
ATOM 2089 O O . THR A 1 266 ? -15.718 10.632 10.022 1.00 93.88 266 THR A O 1
ATOM 2092 N N . GLU A 1 267 ? -14.375 12.225 9.140 1.00 92.31 267 GLU A N 1
ATOM 2093 C CA . GLU A 1 267 ? -15.412 13.096 8.571 1.00 92.31 267 GLU A CA 1
ATOM 2094 C C . GLU A 1 267 ? -15.743 12.732 7.123 1.00 92.31 267 GLU A C 1
ATOM 2096 O O . GLU A 1 267 ? -16.859 12.984 6.671 1.00 92.31 267 GLU A O 1
ATOM 2101 N N . LEU A 1 268 ? -14.807 12.104 6.407 1.00 92.94 268 LEU A N 1
ATOM 2102 C CA . LEU A 1 268 ? -15.072 11.583 5.072 1.00 92.94 268 LEU A CA 1
ATOM 2103 C C . LEU A 1 268 ? -16.107 10.453 5.113 1.00 92.94 268 LEU A C 1
ATOM 2105 O O . LEU A 1 268 ? -16.020 9.533 5.933 1.00 92.94 268 LEU A O 1
ATOM 2109 N N . THR A 1 269 ? -17.044 10.491 4.162 1.00 92.56 269 THR A N 1
ATOM 2110 C CA . THR A 1 269 ? -17.967 9.376 3.911 1.00 92.56 269 THR A CA 1
ATOM 2111 C C . THR A 1 269 ? -17.196 8.107 3.592 1.00 92.56 269 THR A C 1
ATOM 2113 O O . THR A 1 269 ? -17.470 7.061 4.177 1.00 92.56 269 THR A O 1
ATOM 2116 N N . GLU A 1 270 ? -16.175 8.229 2.748 1.00 94.75 270 GLU A N 1
ATOM 2117 C CA . GLU A 1 270 ? -15.229 7.171 2.451 1.00 94.75 270 GLU A CA 1
ATOM 2118 C C . GLU A 1 270 ? -13.799 7.720 2.431 1.00 94.75 270 GLU A C 1
ATOM 2120 O O . GLU A 1 270 ? -13.523 8.730 1.776 1.00 94.75 270 GLU A O 1
ATOM 2125 N N . ALA A 1 271 ? -12.891 7.029 3.121 1.00 96.25 271 ALA A N 1
ATOM 2126 C CA . ALA A 1 271 ? -11.458 7.269 3.022 1.00 96.25 271 ALA A CA 1
ATOM 2127 C C . ALA A 1 271 ? -10.743 6.032 2.466 1.00 96.25 271 ALA A C 1
ATOM 2129 O O . ALA A 1 271 ? -10.836 4.945 3.046 1.00 96.25 271 ALA A O 1
ATOM 2130 N N . ILE A 1 272 ? -10.006 6.212 1.368 1.00 96.50 272 ILE A N 1
ATOM 2131 C CA . ILE A 1 272 ? -9.196 5.159 0.743 1.00 96.50 272 ILE A CA 1
ATOM 2132 C C . ILE A 1 272 ? -7.779 5.137 1.335 1.00 96.50 272 ILE A C 1
ATOM 2134 O O . ILE A 1 272 ? -7.275 6.180 1.770 1.00 96.50 272 ILE A O 1
ATOM 2138 N N . PRO A 1 273 ? -7.135 3.961 1.410 1.00 97.69 273 PRO A N 1
ATOM 2139 C CA . PRO A 1 273 ? -5.841 3.802 2.048 1.00 97.69 273 PRO A CA 1
ATOM 2140 C C . PRO A 1 273 ? -4.713 4.149 1.079 1.00 97.69 273 PRO A C 1
ATOM 2142 O O . PRO A 1 273 ? -4.700 3.749 -0.085 1.00 97.69 273 PRO A O 1
ATOM 2145 N N . CYS A 1 274 ? -3.719 4.851 1.602 1.00 97.75 274 CYS A N 1
ATOM 2146 C CA . CYS A 1 274 ? -2.406 4.979 0.997 1.00 97.75 274 CYS A CA 1
ATOM 2147 C C . CYS A 1 274 ? -1.330 4.502 1.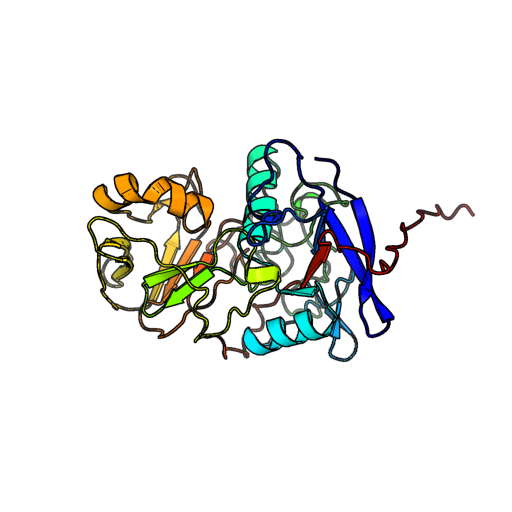979 1.00 97.75 274 CYS A C 1
ATOM 2149 O O . CYS A 1 274 ? -1.458 4.732 3.186 1.00 97.75 274 CYS A O 1
ATOM 2151 N N . ARG A 1 275 ? -0.260 3.873 1.490 1.00 98.12 275 ARG A N 1
ATOM 2152 C CA . ARG A 1 275 ? 0.827 3.341 2.330 1.00 98.12 275 ARG A CA 1
ATOM 2153 C C . ARG A 1 275 ? 2.212 3.829 1.898 1.00 98.12 275 ARG A C 1
ATOM 2155 O O . ARG A 1 275 ? 2.348 4.424 0.834 1.00 98.12 275 ARG A O 1
ATOM 2162 N N . GLY A 1 276 ? 3.213 3.643 2.761 1.00 95.31 276 GLY A N 1
ATOM 2163 C CA . GLY A 1 276 ? 4.630 3.762 2.392 1.00 95.31 276 GLY A CA 1
ATOM 2164 C C . GLY A 1 276 ? 5.357 5.077 2.689 1.00 95.31 276 GLY A C 1
ATOM 2165 O O . GLY A 1 276 ? 6.569 5.039 2.855 1.00 95.31 276 GLY A O 1
ATOM 2166 N N . SER A 1 277 ? 4.674 6.218 2.867 1.00 95.00 277 SER A N 1
ATOM 2167 C CA . SER A 1 277 ? 5.260 7.589 2.887 1.00 95.00 277 SER A CA 1
ATOM 2168 C C . SER A 1 277 ? 5.479 8.211 1.507 1.00 95.00 277 SER A C 1
ATOM 2170 O O . SER A 1 277 ? 5.163 7.613 0.496 1.00 95.00 277 SER A O 1
ATOM 2172 N N . CYS A 1 278 ? 6.021 9.431 1.460 1.00 95.44 278 CYS A N 1
ATOM 2173 C CA . CYS A 1 278 ? 6.425 10.124 0.239 1.00 95.44 278 CYS A CA 1
ATOM 2174 C C . CYS A 1 278 ? 7.683 10.984 0.453 1.00 95.44 278 CYS A C 1
ATOM 2176 O O . CYS A 1 278 ? 8.117 11.203 1.586 1.00 95.44 278 CYS A O 1
ATOM 2178 N N . PHE A 1 279 ? 8.218 11.542 -0.637 1.00 95.19 279 PHE A N 1
ATOM 2179 C CA . PHE A 1 279 ? 9.434 12.366 -0.647 1.00 95.19 279 PHE A CA 1
ATOM 2180 C C . PHE A 1 279 ? 9.349 13.675 0.159 1.00 95.19 279 PHE A C 1
ATOM 2182 O O . PHE A 1 279 ? 10.376 14.310 0.384 1.00 95.19 279 PHE A O 1
ATOM 2189 N N . THR A 1 280 ? 8.157 14.109 0.588 1.00 92.12 280 THR A N 1
ATOM 2190 C CA . THR A 1 280 ? 7.971 15.329 1.399 1.00 92.12 280 THR A CA 1
ATOM 2191 C C . THR A 1 280 ? 7.822 15.063 2.899 1.00 92.12 280 THR A C 1
ATOM 2193 O O . THR A 1 280 ? 7.721 16.016 3.672 1.00 92.12 280 THR A O 1
ATOM 2196 N N . LEU A 1 281 ? 7.787 13.796 3.330 1.00 80.56 281 LEU A N 1
ATOM 2197 C CA . LEU A 1 281 ? 7.528 13.408 4.718 1.00 80.56 281 LEU A CA 1
ATOM 2198 C C . LEU A 1 281 ? 8.731 12.682 5.324 1.00 80.56 281 LEU A C 1
ATOM 2200 O O . LEU A 1 281 ? 8.728 11.461 5.472 1.00 80.56 281 LEU A O 1
ATOM 2204 N N . ALA A 1 282 ? 9.713 13.484 5.734 1.00 72.06 282 ALA A N 1
ATOM 2205 C CA . ALA A 1 282 ? 10.924 13.066 6.437 1.00 72.06 282 ALA A CA 1
ATOM 2206 C C . ALA A 1 282 ? 10.618 12.223 7.688 1.00 72.06 282 ALA A C 1
ATOM 2208 O O . ALA A 1 282 ? 10.922 11.033 7.724 1.00 72.06 282 ALA A O 1
ATOM 2209 N N . SER A 1 283 ? 9.957 12.823 8.684 1.00 74.38 283 SER A N 1
ATOM 2210 C CA . SER A 1 283 ? 9.790 12.224 10.020 1.00 74.38 283 SER A CA 1
ATOM 2211 C C . SER A 1 283 ? 8.347 11.801 10.349 1.00 74.38 283 SER A C 1
ATOM 2213 O O . SER A 1 283 ? 8.069 11.370 11.465 1.00 74.38 283 SER A O 1
ATOM 2215 N N . PHE A 1 284 ? 7.414 11.938 9.397 1.00 81.94 284 PHE A N 1
ATOM 2216 C CA . PHE A 1 284 ? 5.978 11.656 9.584 1.00 81.94 284 PHE A CA 1
ATOM 2217 C C . PHE A 1 284 ? 5.467 10.551 8.646 1.00 81.94 284 PHE A C 1
ATOM 2219 O O . PHE A 1 284 ? 4.341 10.589 8.143 1.00 81.94 284 PHE A O 1
ATOM 2226 N N . GLY A 1 285 ? 6.337 9.583 8.372 1.00 84.75 285 GLY A N 1
ATOM 2227 C CA . GLY A 1 285 ? 6.106 8.495 7.437 1.00 84.75 285 GLY A CA 1
ATOM 2228 C C . GLY A 1 285 ? 6.938 7.259 7.778 1.00 84.75 285 GLY A C 1
ATOM 2229 O O . GLY A 1 285 ? 7.353 7.072 8.914 1.00 84.75 285 GLY A O 1
ATOM 2230 N N . GLY A 1 286 ? 7.153 6.395 6.794 1.00 92.25 286 GLY A N 1
ATOM 2231 C CA . GLY A 1 286 ? 7.813 5.096 6.903 1.00 92.25 286 GLY A CA 1
ATOM 2232 C C . GLY A 1 286 ? 6.973 4.008 6.238 1.00 92.25 286 GLY A C 1
ATOM 2233 O O . GLY A 1 286 ? 5.770 4.198 6.045 1.00 92.25 286 GLY A O 1
ATOM 2234 N N . VAL A 1 287 ? 7.580 2.861 5.930 1.00 94.62 287 VAL A N 1
ATOM 2235 C CA . VAL A 1 287 ? 6.919 1.763 5.196 1.00 94.62 287 VAL A CA 1
ATOM 2236 C C . VAL A 1 287 ? 5.645 1.242 5.883 1.00 94.62 287 VAL A C 1
ATOM 2238 O O . VAL A 1 287 ? 4.674 0.898 5.214 1.00 94.62 287 VAL A O 1
ATOM 2241 N N . ALA A 1 288 ? 5.603 1.250 7.220 1.00 96.38 288 ALA A N 1
ATOM 2242 C CA . ALA A 1 288 ? 4.438 0.822 7.999 1.00 96.38 288 ALA A CA 1
ATOM 2243 C C . ALA A 1 288 ? 3.288 1.848 7.992 1.00 96.38 288 ALA A C 1
ATOM 2245 O O . ALA A 1 288 ? 2.189 1.567 8.481 1.00 96.38 288 ALA A O 1
ATOM 2246 N N . SER A 1 289 ? 3.531 3.057 7.475 1.00 97.12 289 SER A N 1
ATOM 2247 C CA . SER A 1 289 ? 2.572 4.151 7.574 1.00 97.12 289 SER A CA 1
ATOM 2248 C C . SER A 1 289 ? 1.303 3.863 6.787 1.00 97.12 289 SER A C 1
ATOM 2250 O O . SER A 1 289 ? 1.342 3.328 5.679 1.00 97.12 289 SER A O 1
ATOM 2252 N N . LEU A 1 290 ? 0.175 4.281 7.354 1.00 98.25 290 LEU A N 1
ATOM 2253 C CA . LEU A 1 290 ? -1.144 4.143 6.754 1.00 98.25 290 LEU A CA 1
ATOM 2254 C C . LEU A 1 290 ? -1.844 5.492 6.750 1.00 98.25 290 LEU A C 1
ATOM 2256 O O . LEU A 1 290 ? -1.987 6.149 7.781 1.00 98.25 290 LEU A O 1
ATOM 2260 N N . ARG A 1 291 ? -2.321 5.891 5.581 1.00 97.12 291 ARG A N 1
ATOM 2261 C CA . ARG A 1 291 ? -3.013 7.149 5.370 1.00 97.12 291 ARG A CA 1
ATOM 2262 C C . ARG A 1 291 ? -4.417 6.896 4.836 1.00 97.12 291 ARG A C 1
ATOM 2264 O O . ARG A 1 291 ? -4.576 6.452 3.713 1.00 97.12 291 ARG A O 1
ATOM 2271 N N . LEU A 1 292 ? -5.423 7.187 5.653 1.00 97.19 292 LEU A N 1
ATOM 2272 C CA . LEU A 1 292 ? -6.857 7.049 5.382 1.00 97.19 292 LEU A CA 1
ATOM 2273 C C . LEU A 1 292 ? -7.526 8.423 5.518 1.00 97.19 292 LEU A C 1
ATOM 2275 O O . LEU A 1 292 ? -8.302 8.667 6.441 1.00 97.19 292 LEU A O 1
ATOM 2279 N N . ASN A 1 293 ? -7.165 9.352 4.634 1.00 93.25 293 ASN A N 1
ATOM 2280 C CA . ASN A 1 293 ? -7.700 10.720 4.610 1.00 93.25 293 ASN A CA 1
ATOM 2281 C C . ASN A 1 293 ? -7.876 11.294 3.197 1.00 93.25 293 ASN A C 1
ATOM 2283 O O . ASN A 1 293 ? -7.922 12.510 3.023 1.00 93.25 293 ASN A O 1
ATOM 2287 N N . TYR A 1 294 ? -7.929 10.426 2.189 1.00 92.44 294 TYR A N 1
ATOM 2288 C CA . TYR A 1 294 ? -8.239 10.807 0.818 1.00 92.44 294 TYR A CA 1
ATOM 2289 C C . TYR A 1 294 ? -9.562 10.187 0.401 1.00 92.44 294 TYR A C 1
ATOM 2291 O O . TYR A 1 294 ? -9.849 9.041 0.742 1.00 92.44 294 TYR A O 1
ATOM 2299 N N . THR A 1 295 ? -10.347 10.937 -0.367 1.00 94.12 295 THR A N 1
ATOM 2300 C CA . THR A 1 295 ? -11.531 10.394 -1.033 1.00 94.12 295 THR A CA 1
ATOM 2301 C C . THR A 1 295 ? -11.116 9.608 -2.271 1.00 94.12 295 THR A C 1
ATOM 2303 O O . THR A 1 295 ? -10.064 9.862 -2.863 1.00 94.12 295 THR A O 1
ATOM 2306 N N . ARG A 1 296 ? -11.990 8.717 -2.740 1.00 93.31 296 ARG A N 1
ATOM 2307 C CA . ARG A 1 296 ? -11.792 7.954 -3.980 1.00 93.31 296 ARG A CA 1
ATOM 2308 C C . ARG A 1 296 ? -11.559 8.831 -5.219 1.00 93.31 296 ARG A C 1
ATOM 2310 O O . ARG A 1 296 ? -10.835 8.440 -6.132 1.00 93.31 296 ARG A O 1
ATOM 2317 N N . THR A 1 297 ? -12.143 10.028 -5.232 1.00 92.44 297 THR A N 1
ATOM 2318 C CA . THR A 1 297 ? -12.109 10.993 -6.344 1.00 92.44 297 THR A CA 1
ATOM 2319 C C . THR A 1 297 ? -10.955 11.999 -6.261 1.00 92.44 297 THR A C 1
ATOM 2321 O O . THR A 1 297 ? -10.728 12.756 -7.207 1.00 92.44 297 THR A O 1
ATOM 2324 N N . SER A 1 298 ? -10.198 12.011 -5.159 1.00 90.12 298 SER A N 1
ATOM 2325 C CA . SER A 1 298 ? -9.062 12.917 -4.965 1.00 90.12 298 SER A CA 1
ATOM 2326 C C . SER A 1 298 ? -7.954 12.628 -5.981 1.00 90.12 298 SER A C 1
ATOM 2328 O O . SER A 1 298 ? -7.379 11.548 -5.963 1.00 90.12 298 SER A O 1
ATOM 2330 N N . SER A 1 299 ? -7.632 13.591 -6.850 1.00 88.38 299 SER A N 1
ATOM 2331 C CA . SER A 1 299 ? -6.679 13.409 -7.963 1.00 88.38 299 SER A CA 1
ATOM 2332 C C . SER A 1 299 ? -5.552 14.444 -8.025 1.00 88.38 299 SER A C 1
ATOM 2334 O O . SER A 1 299 ? -4.607 14.264 -8.778 1.00 88.38 299 SER A O 1
ATOM 2336 N N . ASN A 1 300 ? -5.575 15.501 -7.210 1.00 79.25 300 ASN A N 1
ATOM 2337 C CA . ASN A 1 300 ? -4.618 16.617 -7.317 1.00 79.25 300 ASN A CA 1
ATOM 2338 C C . ASN A 1 300 ? -3.367 16.463 -6.432 1.00 79.25 300 ASN A C 1
ATOM 2340 O O . ASN A 1 300 ? -2.761 17.455 -6.032 1.00 79.25 300 ASN A O 1
ATOM 2344 N N . SER A 1 301 ? -2.994 15.232 -6.074 1.00 87.56 301 SER A N 1
ATOM 2345 C CA . SER A 1 301 ? -1.858 14.976 -5.184 1.00 87.56 301 SER A CA 1
ATOM 2346 C C . SER A 1 301 ? -0.621 14.540 -5.966 1.00 87.56 301 SER A C 1
ATOM 2348 O O . SER A 1 301 ? -0.568 13.435 -6.503 1.00 87.56 301 SER A O 1
ATOM 2350 N N . ASN A 1 302 ? 0.412 15.382 -5.973 1.00 90.94 302 ASN A N 1
ATOM 2351 C CA . ASN A 1 302 ? 1.712 15.086 -6.589 1.00 90.94 302 ASN A CA 1
ATOM 2352 C C . ASN A 1 302 ? 2.622 14.196 -5.716 1.00 90.94 302 ASN A C 1
ATOM 2354 O O . ASN A 1 302 ? 3.780 13.965 -6.068 1.00 90.94 302 ASN A O 1
ATOM 2358 N N . VAL A 1 303 ? 2.116 13.727 -4.575 1.00 94.12 303 VAL A N 1
ATOM 2359 C CA . VAL A 1 303 ? 2.807 12.834 -3.633 1.00 94.12 303 VAL A CA 1
ATOM 2360 C C . VAL A 1 303 ? 2.093 11.494 -3.472 1.00 94.12 303 VAL A C 1
ATOM 2362 O O . VAL A 1 303 ? 2.463 10.722 -2.594 1.00 94.12 303 VAL A O 1
ATOM 2365 N N . VAL A 1 304 ? 1.056 11.229 -4.273 1.00 96.31 304 VAL A N 1
ATOM 2366 C CA . VAL A 1 304 ? 0.309 9.965 -4.276 1.00 96.31 304 VAL A CA 1
ATOM 2367 C C . VAL A 1 304 ? 0.402 9.358 -5.670 1.00 96.31 304 VAL A C 1
ATOM 2369 O O . VAL A 1 304 ? 0.100 10.018 -6.665 1.00 96.31 304 VAL A O 1
ATOM 2372 N N . GLY A 1 305 ? 0.831 8.106 -5.720 1.00 97.38 305 GLY A N 1
ATOM 2373 C CA . GLY A 1 305 ? 0.863 7.261 -6.900 1.00 97.38 305 GLY A CA 1
ATOM 2374 C C . GLY A 1 305 ? 0.316 5.880 -6.563 1.00 97.38 305 GLY A C 1
ATOM 2375 O O . GLY A 1 305 ? -0.502 5.716 -5.652 1.00 97.38 305 GLY A O 1
ATOM 2376 N N . PHE A 1 306 ? 0.736 4.885 -7.333 1.00 98.69 306 PHE A N 1
ATOM 2377 C CA . PHE A 1 306 ? 0.286 3.511 -7.172 1.00 98.69 306 PHE A CA 1
ATOM 2378 C C . PHE A 1 306 ? 1.179 2.541 -7.942 1.00 98.69 306 PHE A C 1
ATOM 2380 O O . PHE A 1 306 ? 1.991 2.930 -8.789 1.00 98.69 306 PHE A O 1
ATOM 2387 N N . ARG A 1 307 ? 0.953 1.252 -7.701 1.00 98.75 307 ARG A N 1
ATOM 2388 C CA . ARG A 1 307 ? 1.463 0.179 -8.544 1.00 98.75 307 ARG A CA 1
ATOM 2389 C C . ARG A 1 307 ? 0.370 -0.847 -8.832 1.00 98.75 307 ARG A C 1
ATOM 2391 O O . ARG A 1 307 ? -0.563 -1.019 -8.048 1.00 98.75 307 ARG A O 1
ATOM 2398 N N . SER A 1 308 ? 0.475 -1.509 -9.976 1.00 98.81 308 SER A N 1
ATOM 2399 C CA . SER A 1 308 ? -0.392 -2.628 -10.343 1.00 98.81 308 SER A CA 1
ATOM 2400 C C . SER A 1 308 ? 0.170 -3.954 -9.839 1.00 98.81 308 SER A C 1
ATOM 2402 O O . SER A 1 308 ? 1.375 -4.108 -9.624 1.00 98.81 308 SER A O 1
ATOM 2404 N N . ALA A 1 309 ? -0.705 -4.931 -9.698 1.00 98.88 309 ALA A N 1
ATOM 2405 C CA . ALA A 1 309 ? -0.375 -6.324 -9.478 1.00 98.88 309 ALA A CA 1
ATOM 2406 C C . ALA A 1 309 ? -1.171 -7.193 -10.464 1.00 98.88 309 ALA A C 1
ATOM 2408 O O . ALA A 1 309 ? -2.063 -6.715 -11.175 1.00 98.88 309 ALA A O 1
ATOM 2409 N N . TYR A 1 310 ? -0.795 -8.462 -10.556 1.00 98.69 310 TYR A N 1
ATOM 2410 C CA . TYR A 1 310 ? -1.449 -9.459 -11.388 1.00 98.69 310 TYR A CA 1
ATOM 2411 C C . TYR A 1 310 ? -1.559 -10.773 -10.621 1.00 98.69 310 TYR A C 1
ATOM 2413 O O . TYR A 1 310 ? -0.597 -11.202 -9.983 1.00 98.69 310 TYR A O 1
ATOM 2421 N N . VAL A 1 311 ? -2.716 -11.429 -10.698 1.00 97.81 311 VAL A N 1
ATOM 2422 C CA . VAL A 1 311 ? -2.925 -12.736 -10.074 1.00 97.81 311 VAL A CA 1
ATOM 2423 C C . VAL A 1 311 ? -3.168 -13.827 -11.107 1.00 97.81 311 VAL A C 1
ATOM 2425 O O . VAL A 1 311 ? -4.025 -13.707 -11.980 1.00 97.81 311 VAL A O 1
ATOM 2428 N N . GLU A 1 312 ? -2.418 -14.924 -10.988 1.00 96.06 312 GLU A N 1
ATOM 2429 C CA . GLU A 1 312 ? -2.625 -16.141 -11.767 1.00 96.06 312 GLU A CA 1
ATOM 2430 C C . GLU A 1 312 ? -3.470 -17.122 -10.943 1.00 96.06 312 GLU A C 1
ATOM 2432 O O . GLU A 1 312 ? -2.987 -17.745 -9.995 1.00 96.06 312 GLU A O 1
ATOM 2437 N N . LEU A 1 313 ? -4.745 -17.269 -11.304 1.00 89.31 313 LEU A N 1
ATOM 2438 C CA . LEU A 1 313 ? -5.628 -18.290 -10.736 1.00 89.31 313 LEU A CA 1
ATOM 2439 C C . LEU A 1 313 ? -5.468 -19.622 -11.482 1.00 89.31 313 LEU A C 1
ATOM 2441 O O . LEU A 1 313 ? -5.184 -19.643 -12.680 1.00 89.31 313 LEU A O 1
ATOM 2445 N N . GLU A 1 314 ? -5.719 -20.745 -10.804 1.00 74.44 314 GLU A N 1
ATOM 2446 C CA . GLU A 1 314 ? -5.899 -22.023 -11.497 1.00 74.44 314 GLU A CA 1
ATOM 2447 C C . GLU A 1 314 ? -7.137 -21.937 -12.405 1.00 74.44 314 GLU A C 1
ATOM 2449 O O . GLU A 1 314 ? -8.278 -21.859 -11.935 1.00 74.44 314 GLU A O 1
ATOM 2454 N N . THR A 1 315 ? -6.930 -21.919 -13.724 1.00 57.81 315 THR A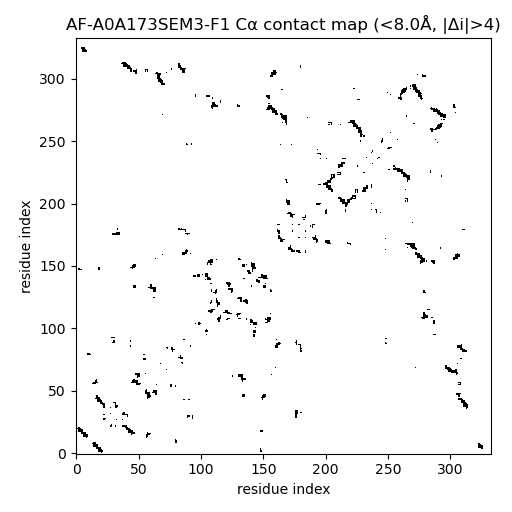 N 1
ATOM 2455 C CA . THR A 1 315 ? -8.033 -22.038 -14.675 1.00 57.81 315 THR A CA 1
ATOM 2456 C C . THR A 1 315 ? -8.429 -23.506 -14.786 1.00 57.81 315 THR A C 1
ATOM 2458 O O . THR A 1 315 ? -7.619 -24.375 -15.109 1.00 57.81 315 THR A O 1
ATOM 2461 N N . GLY A 1 316 ? -9.711 -23.802 -14.565 1.00 46.78 316 GLY A N 1
ATOM 2462 C CA . GLY A 1 316 ? -10.302 -25.020 -15.104 1.00 46.78 316 GLY A CA 1
ATOM 2463 C C . GLY A 1 316 ? -10.288 -24.908 -16.628 1.00 46.78 316 GLY A C 1
ATOM 2464 O O . GLY A 1 316 ? -11.175 -24.284 -17.192 1.00 46.78 316 GLY A O 1
ATOM 2465 N N . ASN A 1 317 ? -9.254 -25.456 -17.272 1.00 41.44 317 ASN A N 1
ATOM 2466 C CA . ASN A 1 317 ? -9.053 -25.520 -18.725 1.00 41.44 317 ASN A CA 1
ATOM 2467 C C . ASN A 1 317 ? -9.224 -24.191 -19.497 1.00 41.44 317 ASN A C 1
ATOM 2469 O O . ASN A 1 317 ? -10.268 -23.935 -20.092 1.00 41.44 317 ASN A O 1
ATOM 2473 N N . GLY A 1 318 ? -8.152 -23.401 -19.633 1.00 34.69 318 GLY A N 1
ATOM 2474 C CA . GLY A 1 318 ? -8.119 -22.306 -20.611 1.00 34.69 318 GLY A CA 1
ATOM 2475 C C . GLY A 1 318 ? -6.765 -21.608 -20.703 1.00 34.69 318 GLY A C 1
ATOM 2476 O O . GLY A 1 318 ? -6.334 -20.984 -19.743 1.00 34.69 318 GLY A O 1
ATOM 2477 N N . LYS A 1 319 ? -6.108 -21.769 -21.860 1.00 36.81 319 LYS A N 1
ATOM 2478 C CA . LYS A 1 319 ? -4.833 -21.190 -22.339 1.00 36.81 319 LYS A CA 1
ATOM 2479 C C . LYS A 1 319 ? -4.248 -20.028 -21.512 1.00 36.81 319 LYS A C 1
ATOM 2481 O O . LYS A 1 319 ? -4.749 -18.912 -21.551 1.00 36.81 319 LYS A O 1
ATOM 2486 N N . THR A 1 320 ? -3.105 -20.290 -20.884 1.00 43.91 320 THR A N 1
ATOM 2487 C CA . THR A 1 320 ? -2.214 -19.305 -20.261 1.00 43.91 320 THR A CA 1
ATOM 2488 C C . THR A 1 320 ? -1.473 -18.461 -21.302 1.00 43.91 320 THR A C 1
ATOM 2490 O O . THR A 1 320 ? -0.944 -18.986 -22.285 1.00 43.91 320 THR A O 1
ATOM 2493 N N . VAL A 1 321 ? -1.371 -17.153 -21.050 1.00 42.50 321 VAL A N 1
ATOM 2494 C CA . VAL A 1 321 ? -0.377 -16.279 -21.689 1.00 42.50 321 VAL A CA 1
ATOM 2495 C C . VAL A 1 321 ? 0.952 -16.543 -20.976 1.00 42.50 321 VAL A C 1
ATOM 2497 O O . VAL A 1 321 ? 1.046 -16.382 -19.762 1.00 42.50 321 VAL A O 1
ATOM 2500 N N . LYS A 1 322 ? 1.959 -17.051 -21.694 1.00 37.44 322 LYS A N 1
ATOM 2501 C CA . LYS A 1 322 ? 3.272 -17.362 -21.109 1.00 37.44 322 LYS A CA 1
ATOM 2502 C C . LYS A 1 322 ? 3.970 -16.069 -20.671 1.00 37.44 322 LYS A C 1
AT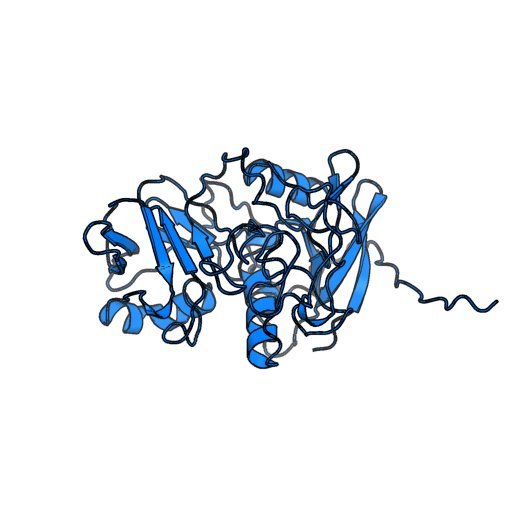OM 2504 O O . LYS A 1 322 ? 4.227 -15.213 -21.512 1.00 37.44 322 LYS A O 1
ATOM 2509 N N . ALA A 1 323 ? 4.318 -15.971 -19.388 1.00 40.94 323 ALA A N 1
ATOM 2510 C CA . ALA A 1 323 ? 5.370 -15.069 -18.925 1.00 40.94 323 ALA A CA 1
ATOM 2511 C C . ALA A 1 323 ? 6.699 -15.493 -19.575 1.00 40.94 323 ALA A C 1
ATOM 2513 O O . ALA A 1 323 ? 7.008 -16.688 -19.609 1.00 40.94 323 ALA A O 1
ATOM 2514 N N . ALA A 1 324 ? 7.444 -14.538 -20.128 1.00 38.97 324 ALA A N 1
ATOM 2515 C CA . ALA A 1 324 ? 8.792 -14.772 -20.631 1.00 38.97 324 ALA A CA 1
ATOM 2516 C C . ALA A 1 324 ? 9.795 -14.495 -19.501 1.00 38.97 324 ALA A C 1
ATOM 2518 O O . ALA A 1 324 ? 9.690 -13.483 -18.804 1.00 38.97 324 ALA A O 1
ATOM 2519 N N . GLU A 1 325 ? 10.739 -15.412 -19.299 1.00 35.88 325 GLU A N 1
ATOM 2520 C CA . GLU A 1 325 ? 11.871 -15.217 -18.392 1.00 35.88 325 GLU A CA 1
ATOM 2521 C C . GLU A 1 325 ? 12.816 -14.171 -19.003 1.00 35.88 325 GLU A C 1
ATOM 2523 O O . GLU A 1 325 ? 13.095 -14.197 -20.204 1.00 35.88 325 GLU A O 1
ATOM 2528 N N . ALA A 1 326 ? 13.263 -13.208 -18.196 1.00 39.16 326 ALA A N 1
ATOM 2529 C CA . ALA A 1 326 ? 14.223 -12.205 -18.635 1.00 39.16 326 ALA A CA 1
ATOM 2530 C C . ALA A 1 326 ? 15.630 -12.822 -18.608 1.00 39.16 326 ALA A C 1
ATOM 2532 O O . ALA A 1 326 ? 16.259 -12.893 -17.554 1.00 39.16 326 ALA A O 1
ATOM 2533 N N . ASP A 1 327 ? 16.113 -13.285 -19.762 1.00 40.91 327 ASP A N 1
ATOM 2534 C CA . ASP A 1 327 ? 17.487 -13.767 -19.909 1.00 40.91 327 ASP A CA 1
ATOM 2535 C C . ASP A 1 327 ? 18.477 -12.612 -19.699 1.00 40.91 327 ASP A C 1
ATOM 2537 O O . ASP A 1 327 ? 18.606 -11.700 -20.521 1.00 40.91 327 ASP A O 1
ATOM 2541 N N . GLY A 1 328 ? 19.213 -12.675 -18.590 1.00 42.56 328 GLY A N 1
ATOM 2542 C CA . GLY A 1 328 ? 20.409 -11.876 -18.374 1.00 42.56 328 GLY A CA 1
ATOM 2543 C C . GLY A 1 328 ? 21.502 -12.305 -19.348 1.00 42.56 328 GLY A C 1
ATOM 2544 O O . GLY A 1 328 ? 22.200 -13.287 -19.112 1.00 42.56 328 GLY A O 1
ATOM 2545 N N . LYS A 1 329 ? 21.670 -11.562 -20.444 1.00 33.19 329 LYS A N 1
ATOM 2546 C CA . LYS A 1 329 ? 22.906 -11.598 -21.231 1.00 33.19 329 LYS A CA 1
ATOM 2547 C C . LYS A 1 329 ? 23.843 -10.504 -20.744 1.00 33.19 329 LYS A C 1
ATOM 2549 O O . LYS A 1 329 ? 23.616 -9.323 -20.994 1.00 33.19 329 LYS A O 1
ATOM 2554 N N . GLU A 1 330 ? 24.905 -10.933 -20.069 1.00 35.81 330 GLU A N 1
ATOM 2555 C CA . GLU A 1 330 ? 26.132 -10.159 -19.910 1.00 35.81 330 GLU A CA 1
ATOM 2556 C C . GLU A 1 330 ? 26.613 -9.686 -21.289 1.00 35.81 330 GLU A C 1
ATOM 2558 O O . GLU A 1 330 ? 26.801 -10.488 -22.207 1.00 35.81 330 GLU A O 1
ATOM 2563 N N . MET A 1 331 ? 26.812 -8.375 -21.436 1.00 33.56 331 MET A N 1
ATOM 2564 C CA . MET A 1 331 ? 27.585 -7.836 -22.548 1.00 33.56 331 MET A CA 1
ATOM 2565 C C . MET A 1 331 ? 29.063 -8.099 -22.264 1.00 33.56 331 MET A C 1
ATOM 2567 O O . MET A 1 331 ? 29.660 -7.458 -21.402 1.00 33.56 331 MET A O 1
ATOM 2571 N N . THR A 1 332 ? 29.633 -9.054 -22.991 1.00 35.41 332 THR A N 1
ATOM 2572 C CA . THR A 1 332 ? 31.076 -9.169 -23.201 1.00 35.41 332 THR A CA 1
ATOM 2573 C C . THR A 1 332 ? 31.372 -8.780 -24.643 1.00 35.41 332 THR A C 1
ATOM 2575 O O . THR A 1 332 ? 31.102 -9.544 -25.564 1.00 35.41 332 THR A O 1
ATOM 2578 N N . GLU A 1 333 ? 31.784 -7.525 -24.815 1.00 36.97 333 GLU A N 1
ATOM 2579 C CA . GLU A 1 333 ? 32.979 -7.021 -25.525 1.00 36.97 333 GLU A CA 1
ATOM 2580 C C . GLU A 1 333 ? 32.863 -5.502 -25.711 1.00 36.97 333 GLU A C 1
ATOM 2582 O O . GLU A 1 333 ? 31.812 -5.020 -26.193 1.00 36.97 333 GLU A O 1
#

Solvent-accessible surface area (backbone atoms only — not comparable to full-atom values): 16718 Å² total; per-residue (Å²): 132,87,64,42,70,33,40,44,69,37,77,84,68,48,68,21,42,23,32,36,41,64,58,50,90,90,67,58,55,51,52,34,31,42,80,100,41,64,34,62,29,42,29,39,34,23,16,43,13,19,69,56,94,87,39,74,27,19,40,76,69,30,64,56,37,47,49,55,20,53,59,57,48,38,49,47,24,37,68,37,34,91,42,28,14,39,29,31,44,35,49,50,45,50,50,51,50,52,7,58,75,70,74,22,66,35,40,31,24,14,41,54,17,16,18,63,94,44,72,89,41,46,32,51,58,44,90,83,71,24,35,33,20,17,62,49,43,54,36,51,19,7,32,66,46,33,84,71,37,43,28,49,54,9,8,35,33,20,28,48,33,38,39,44,37,26,53,49,17,28,45,30,34,28,67,53,26,29,43,47,77,48,72,78,56,93,86,38,86,59,64,40,70,52,63,51,96,94,25,47,36,14,45,36,37,37,70,95,71,74,39,52,33,42,36,70,42,90,50,66,48,39,64,53,71,45,36,35,43,71,54,40,64,38,67,76,40,46,76,63,43,40,65,58,36,37,74,76,58,78,38,60,92,62,26,71,80,31,63,25,19,41,30,44,30,18,69,40,67,46,13,39,34,28,32,7,22,16,15,88,33,56,81,68,20,35,50,83,12,39,34,25,68,38,45,52,77,52,28,89,41,88,49,35,29,37,32,42,24,36,47,42,64,77,62,87,82,68,90,78,82,81,69,51,78,72,80,85,73,80,88,86,130

Organism: Anaerostipes hadrus (NCBI:txid649756)